Protein AF-0000000077098888 (afdb_homodimer)

Radius of gyration: 28.39 Å; Cα contacts (8 Å, |Δi|>4): 341; chains: 2; bounding box: 58×92×53 Å

Secondary structure (DSSP, 8-state):
-HHHHHHHHHHHHHHHHHHHHHHHHHHHHHHHHHHHHHHHHHHHHHHHHHHHHHHHHHHHHHHTT--SB-TTHHHHHHHHHHHHHHHHHHHHTT-S-TT-HHHHHHHHHHHHHHHHHHHHHHHHHHH-TT--SEETTEE-HHHHHHHHHHHHHHHHHHHHHHHHHHH-/-HHHHHHHHHHHHHHHHHHHHHHHHHHHHHHHHHHHHHHHHHHHHHHHHHHHHHHHHHHHHHHTT--SB-TTHHHHHHHHHHHHHHHHHHHHTT-S-TT-HHHHHHHHHHHHHHHHHHHHHHHHHHH-TT--SEETTEE-HHHHHHHHHHHHHHHHHHHHHHHHHHH-

Solvent-accessible surface area (backbone atoms only — not comparable to full-atom values): 16756 Å² total; per-residue (Å²): 119,66,65,63,55,50,51,52,50,50,51,49,49,50,52,51,51,50,51,47,48,52,48,47,48,50,48,51,48,49,48,51,49,45,52,30,44,48,40,40,35,49,22,40,49,50,22,46,50,46,36,44,52,50,37,50,49,49,39,55,34,44,77,70,74,41,52,69,40,45,83,70,46,43,50,53,45,44,47,50,53,21,53,47,52,24,51,43,43,22,50,74,68,53,47,52,70,74,83,43,63,68,55,52,50,50,34,47,51,42,25,53,52,13,50,53,42,31,54,51,32,53,45,36,40,73,71,35,92,88,33,41,48,61,51,98,85,9,32,21,65,53,30,48,47,32,52,50,13,52,50,33,33,49,45,22,48,54,45,53,55,48,39,55,61,62,75,96,120,67,65,62,54,50,52,54,51,50,50,48,48,50,52,52,50,49,51,46,48,52,48,47,47,50,47,49,49,49,51,51,48,44,51,30,45,50,42,42,32,49,21,40,49,52,22,44,51,47,36,44,51,49,37,51,48,49,39,56,34,44,77,70,74,40,54,68,40,44,84,70,45,43,50,53,46,42,47,51,53,20,52,45,52,24,50,44,44,22,50,76,67,53,48,52,69,76,83,42,62,68,55,52,52,50,34,48,51,42,24,53,52,13,50,51,42,31,52,52,32,51,47,36,40,74,72,36,92,89,33,42,47,60,51,98,86,10,32,22,66,54,29,48,47,33,52,50,14,52,49,33,34,51,45,25,49,53,47,54,55,49,39,54,61,64,76,96

pLDDT: mean 84.72, std 12.87, range [53.03, 97.12]

Organism: Anaerostipes caccae (strain DSM 14662 / CCUG 47493 / JCM 13470 / NCIMB 13811 / L1-92) (NCBI:txid411490)

Structure (mmCIF, N/CA/C/O backbone):
data_AF-0000000077098888-model_v1
#
loop_
_entity.id
_entity.type
_entity.pdbx_description
1 polymer 'Uncharacterized protein'
#
loop_
_atom_site.group_PDB
_atom_site.id
_atom_site.type_symbol
_atom_site.label_atom_id
_atom_site.label_alt_id
_atom_site.label_comp_id
_atom_site.label_asym_id
_atom_site.label_entity_id
_atom_site.label_seq_id
_atom_site.pdbx_PDB_ins_code
_atom_site.Cartn_x
_atom_site.Cartn_y
_atom_site.Cartn_z
_atom_site.occupancy
_atom_site.B_iso_or_equiv
_atom_site.auth_seq_id
_atom_site.auth_comp_id
_atom_site.auth_asym_id
_atom_site.auth_atom_id
_atom_site.pdbx_PDB_model_num
ATOM 1 N N . MET A 1 1 ? 1.828 62.719 32.312 1 56.78 1 MET A N 1
ATOM 2 C CA . MET A 1 1 ? 0.748 61.781 32.094 1 56.78 1 MET A CA 1
ATOM 3 C C . MET A 1 1 ? 0.859 61.156 30.719 1 56.78 1 MET A C 1
ATOM 5 O O . MET A 1 1 ? 0.649 59.938 30.562 1 56.78 1 MET A O 1
ATOM 9 N N . GLU A 1 2 ? 1.661 61.812 29.766 1 65.06 2 GLU A N 1
ATOM 10 C CA . GLU A 1 2 ? 1.762 61.375 28.375 1 65.06 2 GLU A CA 1
ATOM 11 C C . GLU A 1 2 ? 2.842 60.312 28.203 1 65.06 2 GLU A C 1
ATOM 13 O O . GLU A 1 2 ? 2.66 59.375 27.453 1 65.06 2 GLU A O 1
ATOM 18 N N . ILE A 1 3 ? 3.787 60.312 29.109 1 57.41 3 ILE A N 1
ATOM 19 C CA . ILE A 1 3 ? 4.91 59.375 28.953 1 57.41 3 ILE A CA 1
ATOM 20 C C . ILE A 1 3 ? 4.484 57.969 29.359 1 57.41 3 ILE A C 1
ATOM 22 O O . ILE A 1 3 ? 4.844 57 28.688 1 57.41 3 ILE A O 1
ATOM 26 N N . PHE A 1 4 ? 3.689 57.781 30.375 1 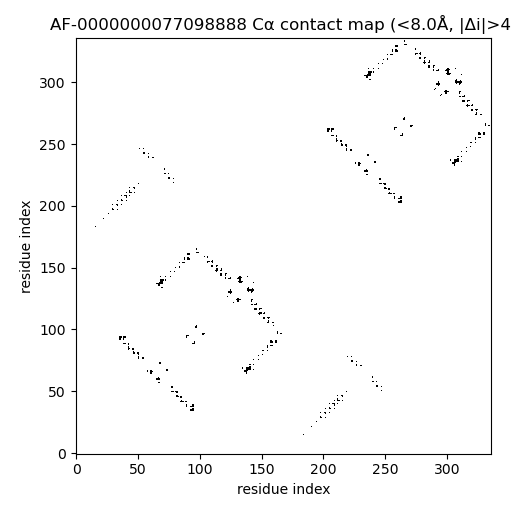57.34 4 PHE A N 1
ATOM 27 C CA . PHE A 1 4 ? 3.25 56.469 30.844 1 57.34 4 PHE A CA 1
ATOM 28 C C . PHE A 1 4 ? 2.283 55.844 29.859 1 57.34 4 PHE A C 1
ATOM 30 O O . PHE A 1 4 ? 2.316 54.625 29.641 1 57.34 4 PHE A O 1
ATOM 37 N N . THR A 1 5 ? 1.474 56.625 29.203 1 57.25 5 THR A N 1
ATOM 38 C CA . THR A 1 5 ? 0.566 56.156 28.172 1 57.25 5 THR A CA 1
ATOM 39 C C . THR A 1 5 ? 1.348 55.656 26.953 1 57.25 5 THR A C 1
ATOM 41 O O . THR A 1 5 ? 1.011 54.625 26.375 1 57.25 5 THR A O 1
ATOM 44 N N . TRP A 1 6 ? 2.473 56.281 26.703 1 55.66 6 TRP A N 1
ATOM 45 C CA . TRP A 1 6 ? 3.305 55.906 25.562 1 55.66 6 TRP A CA 1
ATOM 46 C C . TRP A 1 6 ? 4.047 54.594 25.859 1 55.66 6 TRP A C 1
ATOM 48 O O . TRP A 1 6 ? 4.129 53.719 25 1 55.66 6 TRP A O 1
ATOM 58 N N . LEU A 1 7 ? 4.402 54.406 27.062 1 54.84 7 LEU A N 1
ATOM 59 C CA . LEU A 1 7 ? 5.105 53.188 27.453 1 54.84 7 LEU A CA 1
ATOM 60 C C . LEU A 1 7 ? 4.164 51.969 27.453 1 54.84 7 LEU A C 1
ATOM 62 O O . LEU A 1 7 ? 4.543 50.875 27.016 1 54.84 7 LEU A O 1
ATOM 66 N N . ASN A 1 8 ? 3.033 52.156 27.891 1 53.09 8 ASN A N 1
ATOM 67 C CA . ASN A 1 8 ? 2.016 51.125 27.859 1 53.09 8 ASN A CA 1
ATOM 68 C C . ASN A 1 8 ? 1.614 50.75 26.438 1 53.09 8 ASN A C 1
ATOM 70 O O . ASN A 1 8 ? 1.413 49.594 26.125 1 53.09 8 ASN A O 1
ATOM 74 N N . LEU A 1 9 ? 1.538 51.75 25.547 1 57.19 9 LEU A N 1
ATOM 75 C CA . LEU A 1 9 ? 1.225 51.531 24.141 1 57.19 9 LEU A CA 1
ATOM 76 C C . LEU A 1 9 ? 2.357 50.781 23.453 1 57.19 9 LEU A C 1
ATOM 78 O O . LEU A 1 9 ? 2.111 49.844 22.672 1 57.19 9 LEU A O 1
ATOM 82 N N . LEU A 1 10 ? 3.521 51.062 23.797 1 55.34 10 LEU A N 1
ATOM 83 C CA . LEU A 1 10 ? 4.684 50.406 23.219 1 55.34 10 LEU A CA 1
ATOM 84 C C . LEU A 1 10 ? 4.773 48.938 23.719 1 55.34 10 LEU A C 1
ATOM 86 O O . LEU A 1 10 ? 5.062 48.031 22.953 1 55.34 10 LEU A O 1
ATOM 90 N N . SER A 1 11 ? 4.496 48.688 24.984 1 56.56 11 SER A N 1
ATOM 91 C CA . SER A 1 11 ? 4.496 47.344 25.547 1 56.56 11 SER A CA 1
ATOM 92 C C . SER A 1 11 ? 3.41 46.469 24.922 1 56.56 11 SER A C 1
ATOM 94 O O . SER A 1 11 ? 3.656 45.312 24.594 1 56.56 11 SER A O 1
ATOM 96 N N . ASN A 1 12 ? 2.324 47.156 24.75 1 53.28 12 ASN A N 1
ATOM 97 C CA . ASN A 1 12 ? 1.225 46.469 24.109 1 53.28 12 ASN A CA 1
ATOM 98 C C . ASN A 1 12 ? 1.547 46.125 22.656 1 53.28 12 ASN A C 1
ATOM 100 O O . ASN A 1 12 ? 1.223 45.062 22.172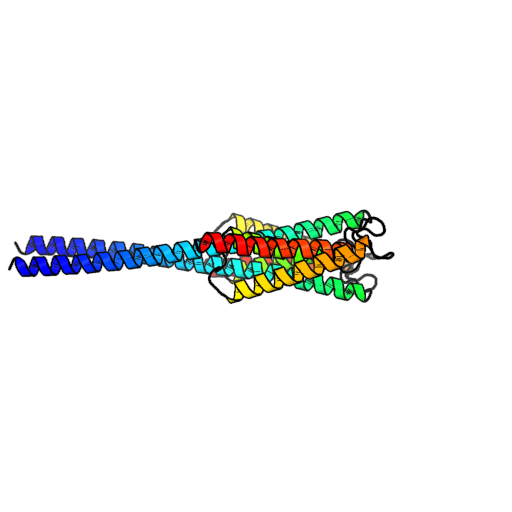 1 53.28 12 ASN A O 1
ATOM 104 N N . TYR A 1 13 ? 2.158 47.031 22.078 1 57.88 13 TYR A N 1
ATOM 105 C CA . TYR A 1 13 ? 2.555 46.812 20.688 1 57.88 13 TYR A CA 1
ATOM 106 C C . TYR A 1 13 ? 3.58 45.688 20.578 1 57.88 13 TYR A C 1
ATOM 108 O O . TYR A 1 13 ? 3.504 44.875 19.672 1 57.88 13 TYR A O 1
ATOM 116 N N . HIS A 1 14 ? 4.465 45.625 21.453 1 54.69 14 HIS A N 1
ATOM 117 C CA . HIS A 1 14 ? 5.477 44.562 21.484 1 54.69 14 HIS A CA 1
ATOM 118 C C . HIS A 1 14 ? 4.848 43.188 21.75 1 54.69 14 HIS A C 1
ATOM 120 O O . HIS A 1 14 ? 5.211 42.188 21.125 1 54.69 14 HIS A O 1
ATOM 126 N N . ILE A 1 15 ? 3.947 43.125 22.625 1 56.62 15 ILE A N 1
ATOM 127 C CA . ILE A 1 15 ? 3.246 41.875 22.953 1 56.62 15 ILE A CA 1
ATOM 128 C C . ILE A 1 15 ? 2.422 41.438 21.766 1 56.62 15 ILE A C 1
ATOM 130 O O . ILE A 1 15 ? 2.406 40.25 21.438 1 56.62 15 ILE A O 1
ATOM 134 N N . LEU A 1 16 ? 1.83 42.344 21.062 1 58.25 16 LEU A N 1
ATOM 135 C CA . LEU A 1 16 ? 1.046 42.031 19.875 1 58.25 16 LEU A CA 1
ATOM 136 C C . LEU A 1 16 ? 1.938 41.5 18.75 1 58.25 16 LEU A C 1
ATOM 138 O O . LEU A 1 16 ? 1.581 40.531 18.062 1 58.25 16 LEU A O 1
ATOM 142 N N . ILE A 1 17 ? 3.061 42.062 18.625 1 59.34 17 ILE A N 1
ATOM 143 C CA . ILE A 1 17 ? 4.004 41.625 17.594 1 59.34 17 ILE A CA 1
ATOM 144 C C . ILE A 1 17 ? 4.543 40.25 17.938 1 59.34 17 ILE A C 1
ATOM 146 O O . ILE A 1 17 ? 4.656 39.406 17.062 1 59.34 17 ILE A O 1
ATOM 150 N N . LEU A 1 18 ? 4.793 39.938 19.203 1 59.94 18 LEU A N 1
ATOM 151 C CA . LEU A 1 18 ? 5.301 38.656 19.625 1 59.94 18 LEU A CA 1
ATOM 152 C C . LEU A 1 18 ? 4.246 37.562 19.422 1 59.94 18 LEU A C 1
ATOM 154 O O . LEU A 1 18 ? 4.559 36.469 18.984 1 59.94 18 LEU A O 1
ATOM 158 N N . HIS A 1 19 ? 3.129 37.906 19.828 1 53.56 19 HIS A N 1
ATOM 159 C CA . HIS A 1 19 ? 2.047 36.938 19.656 1 53.56 19 HIS A CA 1
ATOM 160 C C . HIS A 1 19 ? 1.777 36.688 18.188 1 53.56 19 HIS A C 1
ATOM 162 O O . HIS A 1 19 ? 1.487 35.562 17.797 1 53.56 19 HIS A O 1
ATOM 168 N N . ARG A 1 20 ? 1.884 37.688 17.406 1 57.94 20 ARG A N 1
ATOM 169 C CA . ARG A 1 20 ? 1.734 37.531 15.969 1 57.94 20 ARG A CA 1
ATOM 170 C C . ARG A 1 20 ? 2.867 36.688 15.383 1 57.94 20 ARG A C 1
ATOM 172 O O . ARG A 1 20 ? 2.641 35.844 14.516 1 57.94 20 ARG A O 1
ATOM 179 N N . ARG A 1 21 ? 4.059 36.969 15.828 1 59.41 21 ARG A N 1
ATOM 180 C CA . ARG A 1 21 ? 5.199 36.188 15.359 1 59.41 21 ARG A CA 1
ATOM 181 C C . ARG A 1 21 ? 5.066 34.719 15.758 1 59.41 21 ARG A C 1
ATOM 183 O O . ARG A 1 21 ? 5.332 33.844 14.961 1 59.41 21 ARG A O 1
ATOM 190 N N . LYS A 1 22 ? 4.668 34.469 17.016 1 62.66 22 LYS A N 1
ATOM 191 C CA . LYS A 1 22 ? 4.465 33.094 17.453 1 62.66 22 LYS A CA 1
ATOM 192 C C . LYS A 1 22 ? 3.332 32.438 16.688 1 62.66 22 LYS A C 1
ATOM 194 O O . LYS A 1 22 ? 3.422 31.266 16.328 1 62.66 22 LYS A O 1
ATOM 199 N N . GLY A 1 23 ? 2.301 33.281 16.453 1 57.97 23 GLY A N 1
ATOM 200 C CA . GLY A 1 23 ? 1.2 32.812 15.641 1 57.97 23 GLY A CA 1
ATOM 201 C C . GLY A 1 23 ? 1.613 32.469 14.219 1 57.97 23 GLY A C 1
ATOM 202 O O . GLY A 1 23 ? 1.235 31.406 13.695 1 57.97 23 GLY A O 1
ATOM 203 N N . ASN A 1 24 ? 2.498 33.375 13.672 1 61.38 24 ASN A N 1
ATOM 204 C CA . ASN A 1 24 ? 2.99 33.125 12.32 1 61.38 24 ASN A CA 1
ATOM 205 C C . ASN A 1 24 ? 3.938 31.938 12.266 1 61.38 24 ASN A C 1
ATOM 207 O O . ASN A 1 24 ? 3.916 31.172 11.305 1 61.38 24 ASN A O 1
ATOM 211 N N . GLU A 1 25 ? 4.758 31.844 13.25 1 65.62 25 GLU A N 1
ATOM 212 C CA . GLU A 1 25 ? 5.668 30.719 13.32 1 65.62 25 GLU A CA 1
ATOM 213 C C . GLU A 1 25 ? 4.898 29.406 13.492 1 65.62 25 GLU A C 1
ATOM 215 O O . GLU A 1 25 ? 5.223 28.406 12.844 1 65.62 25 GLU A O 1
ATOM 220 N N . PHE A 1 26 ? 4.004 29.469 14.398 1 62.94 26 PHE A N 1
ATOM 221 C CA . PHE A 1 26 ? 3.174 28.281 14.594 1 62.94 26 PHE A CA 1
ATOM 222 C C . PHE A 1 26 ? 2.404 27.938 13.328 1 62.94 26 PHE A C 1
ATOM 224 O O . PHE A 1 26 ? 2.295 26.766 12.961 1 62.94 26 PHE A O 1
ATOM 231 N N . MET A 1 27 ? 1.947 28.969 12.695 1 67.31 27 MET A N 1
ATOM 232 C CA . MET A 1 27 ? 1.241 28.781 11.43 1 67.31 27 MET A CA 1
ATOM 233 C C . MET A 1 27 ? 2.182 28.234 10.359 1 67.31 27 MET A C 1
ATOM 235 O O . MET A 1 27 ? 1.808 27.344 9.594 1 67.31 27 MET A O 1
ATOM 239 N N . SER A 1 28 ? 3.326 28.875 10.398 1 71.69 28 SER A N 1
ATOM 240 C CA . SER A 1 28 ? 4.309 28.406 9.422 1 71.69 28 SER A CA 1
ATOM 241 C C . SER A 1 28 ? 4.707 26.969 9.688 1 71.69 28 SER A C 1
ATOM 243 O O . SER A 1 28 ? 4.84 26.172 8.758 1 71.69 28 SER A O 1
ATOM 245 N N . GLN A 1 29 ? 4.828 26.516 10.945 1 74.06 29 GLN A N 1
ATOM 246 C CA . GLN A 1 29 ? 5.184 25.141 11.312 1 74.06 29 GLN A CA 1
ATOM 247 C C . GLN A 1 29 ? 4.059 24.172 10.961 1 74.06 29 GLN A C 1
ATOM 249 O O . GLN A 1 29 ? 4.312 23.062 10.477 1 74.06 29 GLN A O 1
ATOM 254 N N . ASP A 1 30 ? 2.877 24.672 11.203 1 74.31 30 ASP A N 1
ATOM 255 C CA . ASP A 1 30 ? 1.73 23.828 10.898 1 74.31 30 ASP A CA 1
ATOM 256 C C . ASP A 1 30 ? 1.598 23.609 9.391 1 74.31 30 ASP A C 1
ATOM 258 O O . ASP A 1 30 ? 1.306 22.5 8.938 1 74.31 30 ASP A O 1
ATOM 262 N N . THR A 1 31 ? 1.913 24.703 8.711 1 79.75 31 THR A N 1
ATOM 263 C CA . THR A 1 31 ? 1.832 24.594 7.254 1 79.75 31 THR A CA 1
ATOM 264 C C . THR A 1 31 ? 2.9 23.641 6.727 1 79.75 31 THR A C 1
ATOM 266 O O . THR A 1 31 ? 2.639 22.844 5.82 1 79.75 31 THR A O 1
ATOM 269 N N . SER A 1 32 ? 4.062 23.844 7.281 1 81.25 32 SER A N 1
ATOM 270 C CA . SER A 1 32 ? 5.148 22.953 6.895 1 81.25 32 SER A CA 1
ATOM 271 C C . SER A 1 32 ? 4.824 21.5 7.25 1 81.25 32 SER A C 1
ATOM 273 O O . SER A 1 32 ? 5.078 20.594 6.461 1 81.25 32 SER A O 1
ATOM 275 N N . THR A 1 33 ? 4.285 21.312 8.406 1 83.94 33 THR A N 1
ATOM 276 C CA . THR A 1 33 ? 3.895 19.984 8.852 1 83.94 33 THR A CA 1
ATOM 277 C C . THR A 1 33 ? 2.807 19.406 7.953 1 83.94 33 THR A C 1
ATOM 279 O O . THR A 1 33 ? 2.875 18.234 7.559 1 83.94 33 THR A O 1
ATOM 282 N N . ILE A 1 34 ? 1.891 20.219 7.605 1 86.38 34 ILE A N 1
ATOM 283 C CA . ILE A 1 34 ? 0.796 19.781 6.742 1 86.38 34 ILE A CA 1
ATOM 284 C C . ILE A 1 34 ? 1.343 19.391 5.371 1 86.38 34 ILE A C 1
ATOM 286 O O . ILE A 1 34 ? 0.947 18.359 4.809 1 86.38 34 ILE A O 1
ATOM 290 N N . LYS A 1 35 ? 2.244 20.234 4.91 1 85.25 35 LYS A N 1
ATOM 291 C CA . LYS A 1 35 ? 2.848 19.938 3.613 1 85.25 35 LYS A CA 1
ATOM 292 C C . LYS A 1 35 ? 3.59 18.609 3.645 1 85.25 35 LYS A C 1
ATOM 294 O O . LYS A 1 35 ? 3.471 17.797 2.721 1 85.25 35 LYS A O 1
ATOM 299 N N . GLN A 1 36 ? 4.246 18.375 4.645 1 86.69 36 GLN A N 1
ATOM 300 C CA . GLN A 1 36 ? 5.004 17.125 4.797 1 86.69 36 GLN A CA 1
ATOM 301 C C . GLN A 1 36 ? 4.07 15.93 4.93 1 86.69 36 GLN A C 1
ATOM 303 O O . GLN A 1 36 ? 4.32 14.875 4.336 1 86.69 36 GLN A O 1
ATOM 308 N N . LEU A 1 37 ? 3.105 16.141 5.672 1 88.31 37 LEU A N 1
ATOM 309 C CA . LEU A 1 37 ? 2.148 15.055 5.867 1 88.31 37 LEU A CA 1
ATOM 310 C C . LEU A 1 37 ? 1.433 14.719 4.562 1 88.31 37 LEU A C 1
ATOM 312 O O . LEU A 1 37 ? 1.195 13.547 4.262 1 88.31 37 LEU A O 1
ATOM 316 N N . LYS A 1 38 ? 1.153 15.727 3.812 1 88.25 38 LYS A N 1
ATOM 317 C CA . LYS A 1 38 ? 0.528 15.5 2.512 1 88.25 38 LYS A CA 1
ATOM 318 C C . LYS A 1 38 ? 1.472 14.766 1.566 1 88.25 38 LYS A C 1
ATOM 320 O O . LYS A 1 38 ? 1.05 13.867 0.832 1 88.25 38 LYS A O 1
ATOM 325 N N . ALA A 1 39 ? 2.666 15.156 1.611 1 88.31 39 ALA A N 1
ATOM 326 C CA . ALA A 1 39 ? 3.662 14.492 0.774 1 88.31 39 ALA A CA 1
ATOM 327 C C . ALA A 1 39 ? 3.803 13.016 1.149 1 88.31 39 ALA A C 1
ATOM 329 O O . ALA A 1 39 ? 3.875 12.148 0.274 1 88.31 39 ALA A O 1
ATOM 330 N N . ARG A 1 40 ? 3.822 12.734 2.396 1 89 40 ARG A N 1
ATOM 331 C CA . ARG A 1 40 ? 3.93 11.359 2.865 1 89 40 ARG A CA 1
ATOM 332 C C . ARG A 1 40 ? 2.697 10.547 2.475 1 89 40 ARG A C 1
ATOM 334 O O . ARG A 1 40 ? 2.814 9.414 2.016 1 89 40 ARG A O 1
ATOM 341 N N . GLN A 1 41 ? 1.626 11.188 2.752 1 90.69 41 GLN A N 1
ATOM 342 C CA . GLN A 1 41 ? 0.373 10.531 2.393 1 90.69 41 GLN A CA 1
ATOM 343 C C . GLN A 1 41 ? 0.338 10.188 0.904 1 90.69 41 GLN A C 1
ATOM 345 O O . GLN A 1 41 ? -0.06 9.086 0.523 1 90.69 41 GLN A O 1
ATOM 350 N N . ASN A 1 42 ? 0.732 11.094 0.107 1 91.06 42 ASN A N 1
ATOM 351 C CA . ASN A 1 42 ? 0.737 10.875 -1.336 1 91.06 42 ASN A CA 1
ATOM 352 C C . ASN A 1 42 ? 1.705 9.766 -1.731 1 91.06 42 ASN A C 1
ATOM 354 O O . ASN A 1 42 ? 1.387 8.93 -2.582 1 91.06 42 ASN A O 1
ATOM 358 N N . ALA A 1 43 ? 2.816 9.844 -1.157 1 92 43 ALA A N 1
ATOM 359 C CA . ALA A 1 43 ? 3.805 8.805 -1.434 1 92 43 ALA A CA 1
ATOM 360 C C . ALA A 1 43 ? 3.256 7.426 -1.09 1 92 43 ALA A C 1
ATOM 362 O O . ALA A 1 43 ? 3.412 6.477 -1.864 1 92 43 ALA A O 1
ATOM 363 N N . LEU A 1 44 ? 2.615 7.328 0.045 1 93.31 44 LEU A N 1
ATOM 364 C CA . LEU A 1 44 ? 2.043 6.062 0.489 1 93.31 44 LEU A CA 1
ATOM 365 C C . LEU A 1 44 ? 0.908 5.625 -0.432 1 93.31 44 LEU A C 1
ATOM 367 O O . LEU A 1 44 ? 0.782 4.441 -0.75 1 93.31 44 LEU A O 1
ATOM 371 N N . LEU A 1 45 ? 0.177 6.574 -0.839 1 93.62 45 LEU A N 1
ATOM 372 C CA . LEU A 1 45 ? -0.896 6.277 -1.78 1 93.62 45 LEU A CA 1
ATOM 373 C C . LEU A 1 45 ? -0.334 5.746 -3.094 1 93.62 45 LEU A C 1
ATOM 375 O O . LEU A 1 45 ? -0.835 4.758 -3.635 1 93.62 45 LEU A O 1
ATOM 379 N N . HIS A 1 46 ? 0.637 6.375 -3.576 1 93.5 46 HIS A N 1
ATOM 380 C CA . HIS A 1 46 ? 1.275 5.91 -4.801 1 93.5 46 HIS A CA 1
ATOM 381 C C . HIS A 1 46 ? 1.864 4.516 -4.621 1 93.5 46 HIS A C 1
ATOM 383 O O . HIS A 1 46 ? 1.838 3.699 -5.543 1 93.5 46 HIS A O 1
ATOM 389 N N . GLY A 1 47 ? 2.385 4.27 -3.418 1 93.75 47 GLY A N 1
ATOM 390 C CA . GLY A 1 47 ? 2.893 2.939 -3.125 1 93.75 47 GLY A CA 1
ATOM 391 C C . GLY A 1 47 ? 1.826 1.864 -3.201 1 93.75 47 GLY A C 1
ATOM 392 O O . GLY A 1 47 ? 2.031 0.822 -3.826 1 93.75 47 GLY A O 1
ATOM 393 N N . ILE A 1 48 ? 0.728 2.111 -2.594 1 93.38 48 ILE A N 1
ATOM 394 C CA . ILE A 1 48 ? -0.371 1.151 -2.592 1 93.38 48 ILE A CA 1
ATOM 395 C C . ILE A 1 48 ? -0.884 0.953 -4.016 1 93.38 48 ILE A C 1
ATOM 397 O O . ILE A 1 48 ? -1.192 -0.171 -4.422 1 93.38 48 ILE A O 1
ATOM 401 N N . LEU A 1 49 ? -0.994 1.999 -4.746 1 95.12 49 LEU A N 1
ATOM 402 C CA . LEU A 1 49 ? -1.467 1.92 -6.121 1 95.12 49 LEU A CA 1
ATOM 403 C C . LEU A 1 49 ? -0.491 1.129 -6.988 1 95.12 49 LEU A C 1
ATOM 405 O O . LEU A 1 49 ? -0.907 0.318 -7.816 1 95.12 49 LEU A O 1
ATOM 409 N N . LEU A 1 50 ? 0.74 1.4 -6.746 1 94.75 50 LEU A N 1
ATOM 410 C CA . LEU A 1 50 ? 1.735 0.651 -7.504 1 94.75 50 LEU A CA 1
ATOM 411 C C . LEU A 1 50 ? 1.642 -0.84 -7.199 1 94.75 50 LEU A C 1
ATOM 413 O O . LEU A 1 50 ? 1.659 -1.668 -8.109 1 94.75 50 LEU A O 1
ATOM 417 N N . MET A 1 51 ? 1.534 -1.157 -5.891 1 95.94 51 MET A N 1
ATOM 418 C CA . MET A 1 51 ? 1.398 -2.562 -5.516 1 95.94 51 MET A CA 1
ATOM 419 C C . MET A 1 51 ? 0.171 -3.184 -6.176 1 95.94 51 MET A C 1
ATOM 421 O O . MET A 1 51 ? 0.236 -4.301 -6.691 1 95.94 51 MET A O 1
ATOM 425 N N . SER A 1 52 ? -0.88 -2.479 -6.203 1 94.25 52 SER A N 1
ATOM 426 C CA . SER A 1 52 ? -2.123 -2.977 -6.785 1 94.25 52 SER A CA 1
ATOM 427 C C . SER A 1 52 ? -1.978 -3.217 -8.281 1 94.25 52 SER A C 1
ATOM 429 O O . SER A 1 52 ? -2.387 -4.262 -8.789 1 94.25 52 SER A O 1
ATOM 431 N N . VAL A 1 53 ? -1.395 -2.262 -8.938 1 94 53 VAL A N 1
ATOM 432 C CA . VAL A 1 53 ? -1.214 -2.369 -10.375 1 94 53 VAL A CA 1
ATOM 433 C C . VAL A 1 53 ? -0.294 -3.545 -10.695 1 94 53 VAL A C 1
ATOM 435 O O . VAL A 1 53 ? -0.551 -4.305 -11.633 1 94 53 VAL A O 1
ATOM 438 N N . LEU A 1 54 ? 0.76 -3.691 -9.93 1 94.38 54 LEU A N 1
ATOM 439 C CA . LEU A 1 54 ? 1.693 -4.785 -10.164 1 94.38 54 LEU A CA 1
ATOM 440 C C . LEU A 1 54 ? 1.033 -6.133 -9.891 1 94.38 54 LEU A C 1
ATOM 442 O O . LEU A 1 54 ? 1.3 -7.113 -10.586 1 94.38 54 LEU A O 1
ATOM 446 N N . LEU A 1 55 ? 0.217 -6.16 -8.859 1 93.94 55 LEU A N 1
ATOM 447 C CA . LEU A 1 55 ? -0.515 -7.387 -8.562 1 93.94 55 LEU A CA 1
ATOM 448 C C . LEU A 1 55 ? -1.479 -7.734 -9.688 1 93.94 55 LEU A C 1
ATOM 450 O O . LEU A 1 55 ? -1.574 -8.898 -10.094 1 93.94 55 LEU A O 1
ATOM 454 N N . LEU A 1 56 ? -2.135 -6.793 -10.227 1 92.81 56 LEU A N 1
ATOM 455 C CA . LEU A 1 56 ? -3.049 -7.023 -11.336 1 92.81 56 LEU A CA 1
ATOM 456 C C . LEU A 1 56 ? -2.285 -7.441 -12.594 1 92.81 56 LEU A C 1
ATOM 458 O O . LEU A 1 56 ? -2.73 -8.32 -13.328 1 92.81 56 LEU A O 1
ATOM 462 N N . ALA A 1 57 ? -1.177 -6.781 -12.812 1 92 57 ALA A N 1
ATOM 463 C CA . ALA A 1 57 ? -0.33 -7.145 -13.945 1 92 57 ALA A CA 1
ATOM 464 C C . ALA A 1 57 ? 0.148 -8.594 -13.828 1 92 57 ALA A C 1
ATOM 466 O O . ALA A 1 57 ? 0.141 -9.328 -14.812 1 92 57 ALA A O 1
ATOM 467 N N . ASP A 1 58 ? 0.565 -8.898 -12.586 1 90.69 58 ASP A N 1
ATOM 468 C CA . ASP A 1 58 ? 0.997 -10.273 -12.352 1 90.69 58 ASP A CA 1
ATOM 469 C C . ASP A 1 58 ? -0.124 -11.266 -12.656 1 90.69 58 ASP A C 1
ATOM 471 O O . ASP A 1 58 ? 0.104 -12.289 -13.305 1 90.69 58 ASP A O 1
ATOM 475 N N . THR A 1 59 ? -1.266 -10.961 -12.211 1 89.25 59 THR A N 1
ATOM 476 C CA . THR A 1 59 ? -2.424 -11.805 -12.477 1 89.25 59 THR A CA 1
ATOM 477 C C . THR A 1 59 ? -2.674 -11.922 -13.977 1 89.25 59 THR A C 1
ATOM 479 O O . THR A 1 59 ? -2.895 -13.023 -14.484 1 89.25 59 THR A O 1
ATOM 482 N N . TYR A 1 60 ? -2.668 -10.82 -14.594 1 90.25 60 TYR A N 1
ATOM 483 C CA . TYR A 1 60 ? -2.887 -10.805 -16.047 1 90.25 60 TYR A CA 1
ATOM 484 C C . TYR A 1 60 ? -1.845 -11.656 -16.766 1 90.25 60 TYR A C 1
ATOM 486 O O . TYR A 1 60 ? -2.182 -12.445 -17.641 1 90.25 60 TYR A O 1
ATOM 494 N N . LEU A 1 61 ? -0.633 -11.516 -16.469 1 89.19 61 LEU A N 1
ATOM 495 C CA . LEU A 1 61 ? 0.446 -12.266 -17.094 1 89.19 61 LEU A CA 1
ATOM 496 C C . LEU A 1 61 ? 0.302 -13.758 -16.828 1 89.19 61 LEU A C 1
ATOM 498 O O . LEU A 1 61 ? 0.483 -14.586 -17.719 1 89.19 61 LEU A O 1
ATOM 502 N N . ARG A 1 62 ? -0.037 -14.07 -15.648 1 86.94 62 ARG A N 1
ATOM 503 C CA . ARG A 1 62 ? -0.191 -15.469 -15.273 1 86.94 62 ARG A CA 1
ATOM 504 C C . ARG A 1 62 ? -1.325 -16.125 -16.047 1 86.94 62 ARG A C 1
ATOM 506 O O . ARG A 1 62 ? -1.245 -17.297 -16.406 1 86.94 62 ARG A O 1
ATOM 513 N N . THR A 1 63 ? -2.357 -15.453 -16.297 1 87.81 63 THR A N 1
ATOM 514 C CA . THR A 1 63 ? -3.457 -15.992 -17.078 1 87.81 63 THR A CA 1
ATOM 515 C C . THR A 1 63 ? -2.988 -16.344 -18.5 1 87.81 63 THR A C 1
ATOM 517 O O . THR A 1 63 ? -3.604 -17.172 -19.172 1 87.81 63 THR A O 1
ATOM 520 N N . ARG A 1 64 ? -1.954 -15.789 -18.922 1 88.5 64 ARG A N 1
ATOM 521 C CA . ARG A 1 64 ? -1.383 -16.062 -20.234 1 88.5 64 ARG A CA 1
ATOM 522 C C . ARG A 1 64 ? -0.16 -16.969 -20.125 1 88.5 64 ARG A C 1
ATOM 524 O O . ARG A 1 64 ? 0.619 -17.094 -21.078 1 88.5 64 ARG A O 1
ATOM 531 N N . SER A 1 65 ? 0.089 -17.438 -18.953 1 86.25 65 SER A N 1
ATOM 532 C CA . SER A 1 65 ? 1.156 -18.391 -18.656 1 86.25 65 SER A CA 1
ATOM 533 C C . SER A 1 65 ? 2.525 -17.719 -18.734 1 86.25 65 SER A C 1
ATOM 535 O O . SER A 1 65 ? 3.51 -18.344 -19.125 1 86.25 65 SER A O 1
ATOM 537 N N . TYR A 1 66 ? 2.453 -16.391 -18.547 1 86.62 66 TYR A N 1
ATOM 538 C CA . TYR A 1 66 ? 3.709 -15.656 -18.453 1 86.62 66 TYR A CA 1
ATOM 539 C C . TYR A 1 66 ? 4.047 -15.359 -17 1 86.62 66 TYR A C 1
ATOM 541 O O . TYR A 1 66 ? 3.178 -14.953 -16.219 1 86.62 66 TYR A O 1
ATOM 549 N N . ILE A 1 67 ? 5.258 -15.695 -16.672 1 86.31 67 ILE A N 1
ATOM 550 C CA . ILE A 1 67 ? 5.777 -15.398 -15.336 1 86.31 67 ILE A CA 1
ATOM 551 C C . ILE A 1 67 ? 6.902 -14.375 -15.438 1 86.31 67 ILE A C 1
ATOM 553 O O . ILE A 1 67 ? 7.879 -14.578 -16.156 1 86.31 67 ILE A O 1
ATOM 557 N N . LEU A 1 68 ? 6.652 -13.266 -14.859 1 86.56 68 LEU A N 1
ATOM 558 C CA . LEU A 1 68 ? 7.621 -12.18 -14.984 1 86.56 68 LEU A CA 1
ATOM 559 C C . LEU A 1 68 ? 8.906 -12.5 -14.227 1 86.56 68 LEU A C 1
ATOM 561 O O . LEU A 1 68 ? 10 -12.383 -14.781 1 86.56 68 LEU A O 1
ATOM 565 N N . ILE A 1 69 ? 8.734 -12.82 -12.984 1 89.19 69 ILE A N 1
ATOM 566 C CA . ILE A 1 69 ? 9.875 -13.18 -12.141 1 89.19 69 ILE A CA 1
ATOM 567 C C . ILE A 1 69 ? 9.695 -14.594 -11.609 1 89.19 69 ILE A C 1
ATOM 569 O O . ILE A 1 69 ? 8.656 -14.922 -11.023 1 89.19 69 ILE A O 1
ATOM 573 N N . ASP A 1 70 ? 10.664 -15.344 -11.789 1 78.69 70 ASP A N 1
ATOM 574 C CA . ASP A 1 70 ? 10.602 -16.766 -11.484 1 78.69 70 ASP A CA 1
ATOM 575 C C . ASP A 1 70 ? 10.656 -17.016 -9.984 1 78.69 70 ASP A C 1
ATOM 577 O O . ASP A 1 70 ? 11.383 -16.328 -9.258 1 78.69 70 ASP A O 1
ATOM 581 N N . GLY A 1 71 ? 9.883 -18.016 -9.664 1 75.94 71 GLY A N 1
ATOM 582 C CA . GLY A 1 71 ? 10.008 -18.578 -8.32 1 75.94 71 GLY A CA 1
ATOM 583 C C . GLY A 1 71 ? 9.273 -17.766 -7.27 1 75.94 71 GLY A C 1
ATOM 584 O O . GLY A 1 71 ? 8.094 -17.453 -7.434 1 75.94 71 GLY A O 1
ATOM 585 N N . ILE A 1 72 ? 10.031 -17.484 -6.117 1 79.25 72 ILE A N 1
ATOM 586 C CA . ILE A 1 72 ? 9.438 -16.906 -4.914 1 79.25 72 ILE A CA 1
ATOM 587 C C . ILE A 1 72 ? 9.656 -15.398 -4.891 1 79.25 72 ILE A C 1
ATOM 589 O O . ILE A 1 72 ? 9.148 -14.703 -4.008 1 79.25 72 ILE A O 1
ATOM 593 N N . TRP A 1 73 ? 10.148 -14.859 -5.922 1 88.06 73 TRP A N 1
ATOM 594 C CA . TRP A 1 73 ? 10.633 -13.484 -5.832 1 88.06 73 TRP A CA 1
ATOM 595 C C . TRP A 1 73 ? 9.617 -12.516 -6.441 1 88.06 73 TRP A C 1
ATOM 597 O O . TRP A 1 73 ? 9.758 -11.297 -6.309 1 88.06 73 TRP A O 1
ATOM 607 N N . ASP A 1 74 ? 8.609 -12.953 -7.102 1 89 74 ASP A N 1
ATOM 608 C CA . ASP A 1 74 ? 7.617 -12.094 -7.75 1 89 74 ASP A CA 1
ATOM 609 C C . ASP A 1 74 ? 6.941 -11.172 -6.734 1 89 74 ASP A C 1
ATOM 611 O O . ASP A 1 74 ? 6.938 -9.953 -6.906 1 89 74 ASP A O 1
ATOM 615 N N . ASN A 1 75 ? 6.57 -11.773 -5.656 1 90.94 75 ASN A N 1
ATOM 616 C CA . ASN A 1 75 ? 5.926 -10.992 -4.609 1 90.94 75 ASN A CA 1
ATOM 617 C C . ASN A 1 75 ? 6.91 -10.031 -3.941 1 90.94 75 ASN A C 1
ATOM 619 O O . ASN A 1 75 ? 6.559 -8.891 -3.633 1 90.94 75 ASN A O 1
ATOM 623 N N . THR A 1 76 ? 8.07 -10.539 -3.732 1 92.88 76 THR A N 1
ATOM 624 C CA . THR A 1 76 ? 9.094 -9.695 -3.117 1 92.88 76 THR A CA 1
ATOM 625 C C . THR A 1 76 ? 9.422 -8.5 -4.008 1 92.88 76 THR A C 1
ATOM 627 O O . THR A 1 76 ? 9.672 -7.402 -3.51 1 92.88 76 THR A O 1
ATOM 630 N N . PHE A 1 77 ? 9.398 -8.789 -5.254 1 94.88 77 PHE A N 1
ATOM 631 C CA . PHE A 1 77 ? 9.648 -7.695 -6.184 1 94.88 77 PHE A CA 1
ATOM 632 C C . PHE A 1 77 ? 8.602 -6.598 -6.012 1 94.88 77 PHE A C 1
ATOM 634 O O . PHE A 1 77 ? 8.945 -5.41 -5.996 1 94.88 77 PHE A O 1
ATOM 641 N N . ILE A 1 78 ? 7.363 -6.938 -5.898 1 95.19 78 ILE A N 1
ATOM 642 C CA . ILE A 1 78 ? 6.266 -5.988 -5.738 1 95.19 78 ILE A CA 1
ATOM 643 C C . ILE A 1 78 ? 6.496 -5.148 -4.484 1 95.19 78 ILE A C 1
ATOM 645 O O . ILE A 1 78 ? 6.336 -3.924 -4.512 1 95.19 78 ILE A O 1
ATOM 649 N N . ILE A 1 79 ? 6.898 -5.766 -3.449 1 95.12 79 ILE A N 1
ATOM 650 C CA . ILE A 1 79 ? 7.152 -5.09 -2.184 1 95.12 79 ILE A CA 1
ATOM 651 C C . ILE A 1 79 ? 8.312 -4.105 -2.35 1 95.12 79 ILE A C 1
ATOM 653 O O . ILE A 1 79 ? 8.188 -2.93 -2 1 95.12 79 ILE A O 1
ATOM 657 N N . VAL A 1 80 ? 9.367 -4.566 -2.947 1 94.75 80 VAL A N 1
ATOM 658 C CA . VAL A 1 80 ? 10.578 -3.76 -3.086 1 94.75 80 VAL A CA 1
ATOM 659 C C . VAL A 1 80 ? 10.297 -2.568 -4.004 1 94.75 80 VAL A C 1
ATOM 661 O O . VAL A 1 80 ? 10.703 -1.441 -3.705 1 94.75 80 VAL A O 1
ATOM 664 N N . ALA A 1 81 ? 9.625 -2.826 -5.082 1 95.44 81 ALA A N 1
ATOM 665 C CA . ALA A 1 81 ? 9.297 -1.755 -6.02 1 95.44 81 ALA A CA 1
ATOM 666 C C . ALA A 1 81 ? 8.453 -0.676 -5.344 1 95.44 81 ALA A C 1
ATOM 668 O O . ALA A 1 81 ? 8.711 0.518 -5.512 1 95.44 81 ALA A O 1
ATOM 669 N N . ALA A 1 82 ? 7.465 -1.097 -4.609 1 95.06 82 ALA A N 1
ATOM 670 C CA . ALA A 1 82 ? 6.57 -0.157 -3.938 1 95.06 82 ALA A CA 1
ATOM 671 C C . ALA A 1 82 ? 7.328 0.678 -2.908 1 95.06 82 ALA A C 1
ATOM 673 O O . ALA A 1 82 ? 7.195 1.904 -2.875 1 95.06 82 ALA A O 1
ATOM 674 N N . PHE A 1 83 ? 8.117 0.056 -2.1 1 95 83 PHE A N 1
ATOM 675 C CA . PHE A 1 83 ? 8.844 0.776 -1.059 1 95 83 PHE A CA 1
ATOM 676 C C . PHE A 1 83 ? 9.891 1.695 -1.668 1 95 83 PHE A C 1
ATOM 678 O O . PHE A 1 83 ? 10.172 2.771 -1.135 1 95 83 PHE A O 1
ATOM 685 N N . THR A 1 84 ? 10.477 1.238 -2.756 1 95.19 84 THR A N 1
ATOM 686 C CA . THR A 1 84 ? 11.406 2.109 -3.461 1 95.19 84 THR A CA 1
ATOM 687 C C . THR A 1 84 ? 10.711 3.393 -3.912 1 95.19 84 THR A C 1
ATOM 689 O O . THR A 1 84 ? 11.219 4.492 -3.693 1 95.19 84 THR A O 1
ATOM 692 N N . LEU A 1 85 ? 9.57 3.24 -4.523 1 95.19 85 LEU A N 1
ATOM 693 C CA . LEU A 1 85 ? 8.812 4.395 -4.984 1 95.19 85 LEU A CA 1
ATOM 694 C C . LEU A 1 85 ? 8.469 5.32 -3.822 1 95.19 85 LEU A C 1
ATOM 696 O O . LEU A 1 85 ? 8.633 6.539 -3.924 1 95.19 85 LEU A O 1
ATOM 700 N N . ILE A 1 86 ? 8.008 4.742 -2.742 1 93.5 86 ILE A N 1
ATOM 701 C CA . ILE A 1 86 ? 7.598 5.508 -1.569 1 93.5 86 ILE A CA 1
ATOM 702 C C . ILE A 1 86 ? 8.789 6.305 -1.034 1 93.5 86 ILE A C 1
ATOM 704 O O . ILE A 1 86 ? 8.68 7.516 -0.81 1 93.5 86 ILE A O 1
ATOM 708 N N . PHE A 1 87 ? 9.906 5.684 -0.913 1 94.25 87 PHE A N 1
ATOM 709 C CA . PHE A 1 87 ? 11.086 6.336 -0.352 1 94.25 87 PHE A CA 1
ATOM 710 C C . PHE A 1 87 ? 11.594 7.43 -1.284 1 94.25 87 PHE A C 1
ATOM 712 O O . PHE A 1 87 ? 11.945 8.523 -0.835 1 94.25 87 PHE A O 1
ATOM 719 N N . LEU A 1 88 ? 11.641 7.086 -2.525 1 94.31 88 LEU A N 1
ATOM 720 C CA . LEU A 1 88 ? 12.102 8.086 -3.486 1 94.31 88 LEU A CA 1
ATOM 721 C C . LEU A 1 88 ? 11.219 9.328 -3.447 1 94.31 88 LEU A C 1
ATOM 723 O O . LEU A 1 88 ? 11.719 10.453 -3.393 1 94.31 88 LEU A O 1
ATOM 727 N N . GLU A 1 89 ? 9.961 9.125 -3.428 1 92.88 89 GLU A N 1
ATOM 728 C CA . GLU A 1 89 ? 9.039 10.258 -3.398 1 92.88 89 GLU A CA 1
ATOM 729 C C . GLU A 1 89 ? 9.18 11.047 -2.104 1 92.88 89 GLU A C 1
ATOM 731 O O . GLU A 1 89 ? 9.164 12.281 -2.119 1 92.88 89 GLU A O 1
ATOM 736 N N . MET A 1 90 ? 9.273 10.336 -1.048 1 90.69 90 MET A N 1
ATOM 737 C CA . MET A 1 90 ? 9.398 11.016 0.237 1 90.69 90 MET A CA 1
ATOM 738 C C . MET A 1 90 ? 10.688 11.828 0.296 1 90.69 90 MET A C 1
ATOM 740 O O . MET A 1 90 ? 10.711 12.922 0.857 1 90.69 90 MET A O 1
ATOM 744 N N . ILE A 1 91 ? 11.703 11.336 -0.272 1 90.44 91 ILE A N 1
ATOM 745 C CA . ILE A 1 91 ? 12.984 12.039 -0.295 1 90.44 91 ILE A CA 1
ATOM 746 C C . ILE A 1 91 ? 12.875 13.273 -1.186 1 90.44 91 ILE A C 1
ATOM 748 O O . ILE A 1 91 ? 13.219 14.383 -0.762 1 90.44 91 ILE A O 1
ATOM 752 N N . ILE A 1 92 ? 12.391 13.078 -2.354 1 89.5 92 ILE A N 1
ATOM 753 C CA . ILE A 1 92 ? 12.344 14.141 -3.35 1 89.5 92 ILE A CA 1
ATOM 754 C C . ILE A 1 92 ? 11.391 15.242 -2.885 1 89.5 92 ILE A C 1
ATOM 756 O O . ILE A 1 92 ? 11.672 16.422 -3.066 1 89.5 92 ILE A O 1
ATOM 760 N N . LYS A 1 93 ? 10.359 14.906 -2.195 1 86.44 93 LYS A N 1
ATOM 761 C CA . LYS A 1 93 ? 9.352 15.883 -1.796 1 86.44 93 LYS A CA 1
ATOM 762 C C . LYS A 1 93 ? 9.656 16.453 -0.412 1 86.44 93 LYS A C 1
ATOM 764 O O . LYS A 1 93 ? 8.891 17.25 0.118 1 86.44 93 LYS A O 1
ATOM 769 N N . GLY A 1 94 ? 10.711 15.969 0.175 1 83.5 94 GLY A N 1
ATOM 770 C CA . GLY A 1 94 ? 11.172 16.547 1.423 1 83.5 94 GLY A CA 1
ATOM 771 C C . GLY A 1 94 ? 10.383 16.094 2.631 1 83.5 94 GLY A C 1
ATOM 772 O O . GLY A 1 94 ? 10.188 16.859 3.582 1 83.5 94 GLY A O 1
ATOM 773 N N . ALA A 1 95 ? 9.844 14.977 2.551 1 81.75 95 ALA A N 1
ATOM 774 C CA . ALA A 1 95 ? 9.047 14.461 3.662 1 81.75 95 ALA A CA 1
ATOM 775 C C . ALA A 1 95 ? 9.93 13.758 4.688 1 81.75 95 ALA A C 1
ATOM 777 O O . ALA A 1 95 ? 9.453 13.328 5.738 1 81.75 95 ALA A O 1
ATOM 778 N N . PHE A 1 96 ? 11.156 13.625 4.367 1 77.88 96 PHE A N 1
ATOM 779 C CA . PHE A 1 96 ? 12.133 13.031 5.273 1 77.88 96 PHE A CA 1
ATOM 780 C C . PHE A 1 96 ? 12.938 14.117 5.984 1 77.88 96 PHE A C 1
ATOM 782 O O . PHE A 1 96 ? 13.234 15.164 5.398 1 77.88 96 PHE A O 1
ATOM 789 N N . ASP A 1 97 ? 13.164 13.766 7.238 1 74.44 97 ASP A N 1
ATOM 790 C CA . ASP A 1 97 ? 14.125 14.625 7.926 1 74.44 97 ASP A CA 1
ATOM 791 C C . ASP A 1 97 ? 15.555 14.273 7.527 1 74.44 97 ASP A C 1
ATOM 793 O O . ASP A 1 97 ? 16.125 13.312 8.039 1 74.44 97 ASP A O 1
ATOM 797 N N . LEU A 1 98 ? 16.125 15.07 6.738 1 81.56 98 LEU A N 1
ATOM 798 C CA . LEU A 1 98 ? 17.422 14.797 6.133 1 81.56 98 LEU A CA 1
ATOM 799 C C . LEU A 1 98 ? 18.547 15.102 7.113 1 81.56 98 LEU A C 1
ATOM 801 O O . LEU A 1 98 ? 19.703 14.727 6.875 1 81.56 98 LEU A O 1
ATOM 805 N N . SER A 1 99 ? 18.25 15.758 8.164 1 79 99 SER A N 1
ATOM 806 C CA . SER A 1 99 ? 19.266 16.109 9.156 1 79 99 SER A CA 1
ATOM 807 C C . SER A 1 99 ? 19.453 15 10.18 1 79 99 SER A C 1
ATOM 809 O O . SER A 1 99 ? 20.453 14.984 10.914 1 79 99 SER A O 1
ATOM 811 N N . ASP A 1 100 ? 18.578 14.008 10.219 1 80.75 100 ASP A N 1
ATOM 812 C CA . ASP A 1 100 ? 18.625 12.898 11.164 1 80.75 100 ASP A CA 1
ATOM 813 C C . ASP A 1 100 ? 19.703 11.891 10.781 1 80.75 100 ASP A C 1
ATOM 815 O O . ASP A 1 100 ? 19.672 11.32 9.688 1 80.75 100 ASP A O 1
ATOM 819 N N . PRO A 1 101 ? 20.641 11.664 11.641 1 86.44 101 PRO A N 1
ATOM 820 C CA . PRO A 1 101 ? 21.734 10.75 11.32 1 86.44 101 PRO A CA 1
ATOM 821 C C . PRO A 1 101 ? 21.266 9.32 11.062 1 86.44 101 PRO A C 1
ATOM 823 O O . PRO A 1 101 ? 21.922 8.562 10.352 1 86.44 101 PRO A O 1
ATOM 826 N N . VAL A 1 102 ? 20.188 8.922 11.695 1 83.31 102 VAL A N 1
ATOM 827 C CA . VAL A 1 102 ? 19.672 7.574 11.516 1 83.31 102 VAL A CA 1
ATOM 828 C C . VAL A 1 102 ? 19.375 7.324 10.039 1 83.31 102 VAL A C 1
ATOM 830 O O . VAL A 1 102 ? 19.734 6.273 9.5 1 83.31 102 VAL A O 1
ATOM 833 N N . TRP A 1 103 ? 18.844 8.312 9.398 1 86.81 103 TRP A N 1
ATOM 834 C CA . TRP A 1 103 ? 18.516 8.164 7.988 1 86.81 103 TRP A CA 1
ATOM 835 C C . TRP A 1 103 ? 19.766 8.141 7.125 1 86.81 103 TRP A C 1
ATOM 837 O O . TRP A 1 103 ? 19.812 7.461 6.098 1 86.81 103 TRP A O 1
ATOM 847 N N . THR A 1 104 ? 20.734 8.805 7.523 1 89.62 104 THR A N 1
ATOM 848 C CA . THR A 1 104 ? 22 8.805 6.801 1 89.62 104 THR A CA 1
ATOM 849 C C . THR A 1 104 ? 22.672 7.434 6.867 1 89.62 104 THR A C 1
ATOM 851 O O . THR A 1 104 ? 23.141 6.914 5.852 1 89.62 104 THR A O 1
ATOM 854 N N . VAL A 1 105 ? 22.641 6.906 8.047 1 91.12 105 VAL A N 1
ATOM 855 C CA . VAL A 1 105 ? 23.234 5.59 8.234 1 91.12 105 VAL A CA 1
ATOM 856 C C . VAL A 1 105 ? 22.453 4.547 7.441 1 91.12 105 VAL A C 1
ATOM 858 O O . VAL A 1 105 ? 23.047 3.688 6.785 1 91.12 105 VAL A O 1
ATOM 861 N N . LEU A 1 106 ? 21.156 4.641 7.488 1 91.75 106 LEU A N 1
ATOM 862 C CA . LEU A 1 106 ? 20.312 3.682 6.781 1 91.75 106 LEU A CA 1
ATOM 863 C C . LEU A 1 106 ? 20.516 3.793 5.273 1 91.75 106 LEU A C 1
ATOM 865 O O . LEU A 1 106 ? 20.672 2.779 4.586 1 91.75 106 LEU A O 1
ATOM 869 N N . ALA A 1 107 ? 20.5 4.969 4.828 1 92.25 107 ALA A N 1
ATOM 870 C CA . ALA A 1 107 ? 20.719 5.18 3.4 1 92.25 107 ALA A CA 1
ATOM 871 C C . ALA A 1 107 ? 22.109 4.684 2.986 1 92.25 107 ALA A C 1
ATOM 873 O O . ALA A 1 107 ? 22.266 4.09 1.919 1 92.25 107 ALA A O 1
ATOM 874 N N . GLY A 1 108 ? 23.094 4.977 3.822 1 93.19 108 GLY A N 1
ATOM 875 C CA . GLY A 1 108 ? 24.422 4.469 3.555 1 93.19 108 GLY A CA 1
ATOM 876 C C . GLY A 1 108 ? 24.5 2.955 3.508 1 93.19 108 GLY A C 1
ATOM 877 O O . GLY A 1 108 ? 25.109 2.385 2.605 1 93.19 108 GLY A O 1
ATOM 878 N N . ALA A 1 109 ? 23.859 2.311 4.508 1 93.56 109 ALA A N 1
ATOM 879 C CA . ALA A 1 109 ? 23.844 0.851 4.559 1 93.56 109 ALA A CA 1
ATOM 880 C C . ALA A 1 109 ? 23.172 0.265 3.318 1 93.56 109 ALA A C 1
ATOM 882 O O . ALA A 1 109 ? 23.688 -0.675 2.711 1 93.56 109 ALA A O 1
ATOM 883 N N . VAL A 1 110 ? 22.062 0.825 2.938 1 94.25 110 VAL A N 1
ATOM 884 C CA . VAL A 1 110 ? 21.344 0.38 1.748 1 94.25 110 VAL A CA 1
ATOM 885 C C . VAL A 1 110 ? 22.203 0.603 0.509 1 94.25 110 VAL A C 1
ATOM 887 O O . VAL A 1 110 ? 22.281 -0.258 -0.371 1 94.25 110 VAL A O 1
ATOM 890 N N . GLY A 1 111 ? 22.875 1.73 0.463 1 95.69 111 GLY A N 1
ATOM 891 C CA . GLY A 1 111 ? 23.734 2.035 -0.665 1 95.69 111 GLY A CA 1
ATOM 892 C C . GLY A 1 111 ? 24.891 1.067 -0.806 1 95.69 111 GLY A C 1
ATOM 893 O O . GLY A 1 111 ? 25.094 0.473 -1.868 1 95.69 111 GLY A O 1
ATOM 894 N N . ILE A 1 112 ? 25.547 0.895 0.235 1 96.12 112 ILE A N 1
ATOM 895 C CA . ILE A 1 112 ? 26.719 0.015 0.221 1 96.12 112 ILE A CA 1
ATOM 896 C C . ILE A 1 112 ? 26.281 -1.419 -0.066 1 96.12 112 ILE A C 1
ATOM 898 O O . ILE A 1 112 ? 26.875 -2.102 -0.905 1 96.12 112 ILE A O 1
ATOM 902 N N . GLY A 1 113 ? 25.25 -1.866 0.647 1 95.31 113 GLY A N 1
ATOM 903 C CA . GLY A 1 113 ? 24.734 -3.199 0.402 1 95.31 113 GLY A CA 1
ATOM 904 C C . GLY A 1 113 ? 24.281 -3.412 -1.034 1 95.31 113 GLY A C 1
ATOM 905 O O . GLY A 1 113 ? 24.531 -4.473 -1.613 1 95.31 113 GLY A O 1
ATOM 906 N N . SER A 1 114 ? 23.719 -2.42 -1.603 1 97.12 114 SER A N 1
ATOM 907 C CA . SER A 1 114 ? 23.234 -2.52 -2.973 1 97.12 114 SER A CA 1
ATOM 908 C C . SER A 1 114 ? 24.391 -2.547 -3.971 1 97.12 114 SER A C 1
ATOM 910 O O . SER A 1 114 ? 24.328 -3.252 -4.98 1 97.12 114 SER A O 1
ATOM 912 N N . ILE A 1 115 ? 25.375 -1.794 -3.717 1 96.38 115 ILE A N 1
ATOM 913 C CA . ILE A 1 115 ? 26.547 -1.81 -4.59 1 96.38 115 ILE A CA 1
ATOM 914 C C . ILE A 1 115 ? 27.188 -3.191 -4.555 1 96.38 115 ILE A C 1
ATOM 916 O O . ILE A 1 115 ? 27.516 -3.758 -5.602 1 96.38 115 ILE A O 1
ATOM 920 N N . ALA A 1 116 ? 27.312 -3.699 -3.359 1 96.69 116 ALA A N 1
ATOM 921 C CA . ALA A 1 116 ? 27.891 -5.031 -3.217 1 96.69 116 ALA A CA 1
ATOM 922 C C . ALA A 1 116 ? 27.062 -6.074 -3.955 1 96.69 116 ALA A C 1
ATOM 924 O O . ALA A 1 116 ? 27.609 -6.922 -4.668 1 96.69 116 ALA A O 1
ATOM 925 N N . ALA A 1 117 ? 25.797 -6.023 -3.709 1 95.62 117 ALA A N 1
ATOM 926 C CA . ALA A 1 117 ? 24.906 -6.961 -4.383 1 95.62 117 ALA A CA 1
ATOM 927 C C . ALA A 1 117 ? 24.984 -6.801 -5.898 1 95.62 117 ALA A C 1
ATOM 929 O O . ALA A 1 117 ? 24.984 -7.793 -6.633 1 95.62 117 ALA A O 1
ATOM 930 N N . PHE A 1 118 ? 25.062 -5.59 -6.352 1 95.94 118 PHE A N 1
ATOM 931 C CA . PHE A 1 118 ? 25.141 -5.301 -7.781 1 95.94 118 PHE A CA 1
ATOM 932 C C . PHE A 1 118 ? 26.375 -5.934 -8.398 1 95.94 118 PHE A C 1
ATOM 934 O O . PHE A 1 118 ? 26.281 -6.641 -9.398 1 95.94 118 PHE A O 1
ATOM 941 N N . VAL A 1 119 ? 27.438 -5.727 -7.805 1 95.75 119 VAL A N 1
ATOM 942 C CA . VAL A 1 119 ? 28.703 -6.262 -8.305 1 95.75 119 VAL A CA 1
ATOM 943 C C . VAL A 1 119 ? 28.656 -7.785 -8.281 1 95.75 119 VAL A C 1
ATOM 945 O O . VAL A 1 119 ? 29.062 -8.438 -9.25 1 95.75 119 VAL A O 1
ATOM 948 N N . SER A 1 120 ? 28.156 -8.297 -7.211 1 94.69 120 SER A N 1
ATOM 949 C CA . SER A 1 120 ? 28.062 -9.75 -7.078 1 94.69 120 SER A CA 1
ATOM 950 C C . SER A 1 120 ? 27.188 -10.352 -8.172 1 94.69 120 SER A C 1
ATOM 952 O O . SER A 1 120 ? 27.578 -11.336 -8.805 1 94.69 120 SER A O 1
ATOM 954 N N . GLN A 1 121 ? 26.094 -9.703 -8.438 1 94.31 121 GLN A N 1
ATOM 955 C CA . GLN A 1 121 ? 25.156 -10.25 -9.422 1 94.31 121 GLN A CA 1
ATOM 956 C C . GLN A 1 121 ? 25.703 -10.102 -10.836 1 94.31 121 GLN A C 1
ATOM 958 O O . GLN A 1 121 ? 25.531 -10.984 -11.672 1 94.31 121 GLN A O 1
ATOM 963 N N . ILE A 1 122 ? 26.344 -8.992 -11.062 1 93.62 122 ILE A N 1
ATOM 964 C CA . ILE A 1 122 ? 26.969 -8.797 -12.359 1 93.62 122 ILE A CA 1
ATOM 965 C C . ILE A 1 122 ? 28.016 -9.875 -12.594 1 93.62 122 ILE A C 1
ATOM 967 O O . ILE A 1 122 ? 28.094 -10.469 -13.672 1 93.62 122 ILE A O 1
ATOM 971 N N . TYR A 1 123 ? 28.75 -10.102 -11.594 1 93.38 123 TYR A N 1
ATOM 972 C CA . TYR A 1 123 ? 29.766 -11.141 -11.695 1 93.38 123 TYR A CA 1
ATOM 973 C C . TYR A 1 123 ? 29.141 -12.5 -11.969 1 93.38 123 TYR A C 1
ATOM 975 O O . TYR A 1 123 ? 29.578 -13.219 -12.867 1 93.38 123 TYR A O 1
ATOM 983 N N . LEU A 1 124 ? 28.125 -12.797 -11.258 1 92.88 124 LEU A N 1
ATOM 984 C CA . LEU A 1 124 ? 27.484 -14.094 -11.406 1 92.88 124 LEU A CA 1
ATOM 985 C C . LEU A 1 124 ? 26.844 -14.234 -12.789 1 92.88 124 LEU A C 1
ATOM 987 O O . LEU A 1 124 ? 27.031 -15.25 -13.461 1 92.88 124 LEU A O 1
ATOM 991 N N . ILE A 1 125 ? 26.203 -13.258 -13.242 1 91.81 125 ILE A N 1
ATOM 992 C CA . ILE A 1 125 ? 25.453 -13.305 -14.492 1 91.81 125 ILE A CA 1
ATOM 993 C C . ILE A 1 125 ? 26.406 -13.383 -15.672 1 91.81 125 ILE A C 1
ATOM 995 O O . ILE A 1 125 ? 26.141 -14.086 -16.656 1 91.81 125 ILE A O 1
ATOM 999 N N . PHE A 1 126 ? 27.547 -12.75 -15.617 1 91.62 126 PHE A N 1
ATOM 1000 C CA . PHE A 1 126 ? 28.406 -12.664 -16.781 1 91.62 126 PHE A CA 1
ATOM 1001 C C . PHE A 1 126 ? 29.516 -13.703 -16.719 1 91.62 126 PHE A C 1
ATOM 1003 O O . PHE A 1 126 ? 30.062 -14.125 -17.75 1 91.62 126 PHE A O 1
ATOM 1010 N N . PHE A 1 127 ? 29.844 -14.109 -15.578 1 90.81 127 PHE A N 1
ATOM 1011 C CA . PHE A 1 127 ? 31.031 -14.945 -15.484 1 90.81 127 PHE A CA 1
ATOM 1012 C C . PHE A 1 127 ? 30.688 -16.328 -14.961 1 90.81 127 PHE A C 1
ATOM 1014 O O . PHE A 1 127 ? 31.531 -17.234 -14.969 1 90.81 127 PHE A O 1
ATOM 1021 N N . SER A 1 128 ? 29.5 -16.453 -14.461 1 88.31 128 SER A N 1
ATOM 1022 C CA . SER A 1 128 ? 29.109 -17.781 -13.984 1 88.31 128 SER A CA 1
ATOM 1023 C C . SER A 1 128 ? 28.328 -18.531 -15.055 1 88.31 128 SER A C 1
ATOM 1025 O O . SER A 1 128 ? 27.516 -17.938 -15.773 1 88.31 128 SER A O 1
ATOM 1027 N N . LYS A 1 129 ? 28.531 -19.75 -15.281 1 87.12 129 LYS A N 1
ATOM 1028 C CA . LYS A 1 129 ? 27.938 -20.562 -16.344 1 87.12 129 LYS A CA 1
ATOM 1029 C C . LYS A 1 129 ? 26.453 -20.812 -16.078 1 87.12 129 LYS A C 1
ATOM 1031 O O . LYS A 1 129 ? 25.656 -20.875 -17 1 87.12 129 LYS A O 1
ATOM 1036 N N . ASP A 1 130 ? 26.031 -20.781 -14.773 1 86.25 130 ASP A N 1
ATOM 1037 C CA . ASP A 1 130 ? 24.672 -21.203 -14.453 1 86.25 130 ASP A CA 1
ATOM 1038 C C . ASP A 1 130 ? 23.812 -20.031 -13.969 1 86.25 130 ASP A C 1
ATOM 1040 O O . ASP A 1 130 ? 22.766 -20.234 -13.367 1 86.25 130 ASP A O 1
ATOM 1044 N N . SER A 1 131 ? 24.359 -18.891 -14.195 1 87.5 131 SER A N 1
ATOM 1045 C CA . SER A 1 131 ? 23.625 -17.734 -13.727 1 87.5 131 SER A CA 1
ATOM 1046 C C . SER A 1 131 ? 23.266 -16.797 -14.883 1 87.5 131 SER A C 1
ATOM 1048 O O . SER A 1 131 ? 24.141 -16.359 -15.625 1 87.5 131 SER A O 1
ATOM 1050 N N . PHE A 1 132 ? 22.031 -16.641 -15 1 89.31 132 PHE A N 1
ATOM 1051 C CA . PHE A 1 132 ? 21.547 -15.812 -16.094 1 89.31 132 PHE A CA 1
ATOM 1052 C C . PHE A 1 132 ? 20.578 -14.75 -15.586 1 89.31 132 PHE A C 1
ATOM 1054 O O . PHE A 1 132 ? 20.031 -14.883 -14.492 1 89.31 132 PHE A O 1
ATOM 1061 N N . PHE A 1 133 ? 20.516 -13.766 -16.359 1 92.25 133 PHE A N 1
ATOM 1062 C CA . PHE A 1 133 ? 19.531 -12.742 -16.031 1 92.25 133 PHE A CA 1
ATOM 1063 C C . PHE A 1 133 ? 18.109 -13.25 -16.312 1 92.25 133 PHE A C 1
ATOM 1065 O O . PHE A 1 133 ? 17.203 -13.047 -15.508 1 92.25 133 PHE A O 1
ATOM 1072 N N . LEU A 1 134 ? 17.984 -13.883 -17.438 1 90.62 134 LEU A N 1
ATOM 1073 C CA . LEU A 1 134 ? 16.703 -14.477 -17.828 1 90.62 134 LEU A CA 1
ATOM 1074 C C . LEU A 1 134 ? 16.812 -16 -17.859 1 90.62 134 LEU A C 1
ATOM 1076 O O . LEU A 1 134 ? 17.828 -16.547 -18.297 1 90.62 134 LEU A O 1
ATOM 1080 N N . ILE A 1 135 ? 15.797 -16.672 -17.312 1 84.81 135 ILE A N 1
ATOM 1081 C CA . ILE A 1 135 ? 15.641 -18.125 -17.438 1 84.81 135 ILE A CA 1
ATOM 1082 C C . ILE A 1 135 ? 14.242 -18.438 -17.969 1 84.81 135 ILE A C 1
ATOM 1084 O O . ILE A 1 135 ? 13.242 -18.094 -17.328 1 84.81 135 ILE A O 1
ATOM 1088 N N . THR A 1 136 ? 14.055 -19.219 -19.109 1 82.06 136 THR A N 1
ATOM 1089 C CA . THR A 1 136 ? 12.805 -19.625 -19.734 1 82.06 136 THR A CA 1
ATOM 1090 C C . THR A 1 136 ? 11.859 -18.438 -19.891 1 82.06 136 THR A C 1
ATOM 1092 O O . THR A 1 136 ? 10.695 -18.5 -19.484 1 82.06 136 THR A O 1
ATOM 1095 N N . GLU A 1 137 ? 12.484 -17.125 -20.219 1 81.31 137 GLU A N 1
ATOM 1096 C CA . GLU A 1 137 ? 11.742 -15.914 -20.562 1 81.31 137 GLU A CA 1
ATOM 1097 C C . GLU A 1 137 ? 11.242 -15.195 -19.328 1 81.31 137 GLU A C 1
ATOM 1099 O O . GLU A 1 137 ? 10.352 -14.344 -19.406 1 81.31 137 GLU A O 1
ATOM 1104 N N . SER A 1 138 ? 11.656 -15.68 -18.25 1 89.88 138 SER A N 1
ATOM 1105 C CA . SER A 1 138 ? 11.352 -15 -17 1 89.88 138 SER A CA 1
ATOM 1106 C C . SER A 1 138 ? 12.625 -14.484 -16.328 1 89.88 138 SER A C 1
ATOM 1108 O O . SER A 1 138 ? 13.711 -15.031 -16.547 1 89.88 138 SER A O 1
ATOM 1110 N N . ILE A 1 139 ? 12.453 -13.43 -15.633 1 91.94 139 ILE A N 1
ATOM 1111 C CA . ILE A 1 139 ? 13.586 -12.914 -14.875 1 91.94 139 ILE A CA 1
ATOM 1112 C C . ILE A 1 139 ? 14 -13.922 -13.812 1 91.94 139 ILE A C 1
ATOM 1114 O O . ILE A 1 139 ? 13.164 -14.398 -13.039 1 91.94 139 ILE A O 1
ATOM 1118 N N . SER A 1 140 ? 15.227 -14.289 -13.789 1 91.38 140 SER A N 1
ATOM 1119 C CA . SER A 1 140 ? 15.75 -15.258 -12.836 1 91.38 140 SER A CA 1
ATOM 1120 C C . SER A 1 140 ? 15.945 -14.633 -11.461 1 91.38 140 SER A C 1
ATOM 1122 O O . SER A 1 140 ? 15.766 -13.43 -11.289 1 91.38 140 SER A O 1
ATOM 1124 N N . SER A 1 141 ? 16.359 -15.453 -10.484 1 90.81 141 SER A N 1
ATOM 1125 C CA . SER A 1 141 ? 16.672 -14.953 -9.148 1 90.81 141 SER A CA 1
ATOM 1126 C C . SER A 1 141 ? 17.828 -13.969 -9.195 1 90.81 141 SER A C 1
ATOM 1128 O O . SER A 1 141 ? 17.797 -12.922 -8.547 1 90.81 141 SER A O 1
ATOM 1130 N N . ASN A 1 142 ? 18.812 -14.297 -9.961 1 92.06 142 ASN A N 1
ATOM 1131 C CA . ASN A 1 142 ? 19.938 -13.391 -10.117 1 92.06 142 ASN A CA 1
ATOM 1132 C C . ASN A 1 142 ? 19.516 -12.062 -10.75 1 92.06 142 ASN A C 1
ATOM 1134 O O . ASN A 1 142 ? 19.984 -11 -10.344 1 92.06 142 ASN A O 1
ATOM 1138 N N . GLY A 1 143 ? 18.672 -12.195 -11.766 1 93.19 143 GLY A N 1
ATOM 1139 C CA . GLY A 1 143 ? 18.141 -10.977 -12.359 1 93.19 143 GLY A CA 1
ATOM 1140 C C . GLY A 1 143 ? 17.344 -10.133 -11.375 1 93.19 143 GLY A C 1
ATOM 1141 O O . GLY A 1 143 ? 17.469 -8.906 -11.367 1 93.19 143 GLY A O 1
ATOM 1142 N N . PHE A 1 144 ? 16.578 -10.773 -10.586 1 94.06 144 PHE A N 1
ATOM 1143 C CA . PHE A 1 144 ? 15.805 -10.102 -9.547 1 94.06 144 PHE A CA 1
ATOM 1144 C C . PHE A 1 144 ? 16.719 -9.328 -8.602 1 94.06 144 PHE A C 1
ATOM 1146 O O . PHE A 1 144 ? 16.484 -8.148 -8.328 1 94.06 144 PHE A O 1
ATOM 1153 N N . PHE A 1 145 ? 17.734 -9.945 -8.141 1 94.44 145 PHE A N 1
ATOM 1154 C CA . PHE A 1 145 ? 18.641 -9.312 -7.191 1 94.44 145 PHE A CA 1
ATOM 1155 C C . PHE A 1 145 ? 19.422 -8.18 -7.852 1 94.44 145 PHE A C 1
ATOM 1157 O O . PHE A 1 145 ? 19.734 -7.176 -7.207 1 94.44 145 PHE A O 1
ATOM 1164 N N . LEU A 1 146 ? 19.672 -8.328 -9.07 1 95.62 146 LEU A N 1
ATOM 1165 C CA . LEU A 1 146 ? 20.312 -7.23 -9.797 1 95.62 146 LEU A CA 1
ATOM 1166 C C . LEU A 1 146 ? 19.391 -6.012 -9.852 1 95.62 146 LEU A C 1
ATOM 1168 O O . LEU A 1 146 ? 19.828 -4.891 -9.57 1 95.62 146 LEU A O 1
ATOM 1172 N N . ILE A 1 147 ? 18.156 -6.258 -10.227 1 95.31 147 ILE A N 1
ATOM 1173 C CA . ILE A 1 147 ? 17.188 -5.176 -10.297 1 95.31 147 ILE A CA 1
ATOM 1174 C C . ILE A 1 147 ? 17.047 -4.52 -8.922 1 95.31 147 ILE A C 1
ATOM 1176 O O . ILE A 1 147 ? 17.094 -3.293 -8.805 1 95.31 147 ILE A O 1
ATOM 1180 N N . CYS A 1 148 ? 16.922 -5.324 -7.875 1 95.31 148 CYS A N 1
ATOM 1181 C CA . CYS A 1 148 ? 16.766 -4.809 -6.52 1 95.31 148 CYS A CA 1
ATOM 1182 C C . CYS A 1 148 ? 17.984 -3.971 -6.121 1 95.31 148 CYS A C 1
ATOM 1184 O O . CYS A 1 148 ? 17.828 -2.957 -5.438 1 95.31 148 CYS A O 1
ATOM 1186 N N . SER A 1 149 ? 19.078 -4.469 -6.48 1 96.56 149 SER A N 1
ATOM 1187 C CA . SER A 1 149 ? 20.281 -3.725 -6.152 1 96.56 149 SER A CA 1
ATOM 1188 C C . SER A 1 149 ? 20.297 -2.355 -6.82 1 96.56 149 SER A C 1
ATOM 1190 O O . SER A 1 149 ? 20.688 -1.361 -6.211 1 96.56 149 SER A O 1
ATOM 1192 N N . VAL A 1 150 ? 19.844 -2.273 -8.023 1 96.38 150 VAL A N 1
ATOM 1193 C CA . VAL A 1 150 ? 19.766 -1.003 -8.734 1 96.38 150 VAL A CA 1
ATOM 1194 C C . VAL A 1 150 ? 18.766 -0.087 -8.039 1 96.38 150 VAL A C 1
ATOM 1196 O O . VAL A 1 150 ? 19.031 1.104 -7.855 1 96.38 150 VAL A O 1
ATOM 1199 N N . LEU A 1 151 ? 17.703 -0.656 -7.66 1 96.62 151 LEU A N 1
ATOM 1200 C CA . LEU A 1 151 ? 16.688 0.123 -6.965 1 96.62 151 LEU A CA 1
ATOM 1201 C C . LEU A 1 151 ? 17.219 0.659 -5.641 1 96.62 151 LEU A C 1
ATOM 1203 O O . LEU A 1 151 ? 16.969 1.815 -5.289 1 96.62 151 LEU A O 1
ATOM 1207 N N . GLY A 1 152 ? 17.891 -0.206 -4.953 1 96 152 GLY A N 1
ATOM 1208 C CA . GLY A 1 152 ? 18.5 0.238 -3.711 1 96 152 GLY A CA 1
ATOM 1209 C C . GLY A 1 152 ? 19.516 1.356 -3.906 1 96 152 GLY A C 1
ATOM 1210 O O . GLY A 1 152 ? 19.562 2.303 -3.117 1 96 152 GLY A O 1
ATOM 1211 N N . MET A 1 153 ? 20.281 1.256 -4.906 1 96 153 MET A N 1
ATOM 1212 C CA . MET A 1 153 ? 21.266 2.301 -5.219 1 96 153 MET A CA 1
ATOM 1213 C C . MET A 1 153 ? 20.562 3.615 -5.547 1 96 153 MET A C 1
ATOM 1215 O O . MET A 1 153 ? 21.031 4.688 -5.164 1 96 153 MET A O 1
ATOM 1219 N N . LEU A 1 154 ? 19.516 3.514 -6.246 1 95.69 154 LEU A N 1
ATOM 1220 C CA . LEU A 1 154 ? 18.75 4.695 -6.625 1 95.69 154 LEU A CA 1
ATOM 1221 C C . LEU A 1 154 ? 18.234 5.43 -5.391 1 95.69 154 LEU A C 1
ATOM 1223 O O . LEU A 1 154 ? 18.312 6.66 -5.312 1 95.69 154 LEU A O 1
ATOM 1227 N N . VAL A 1 155 ? 17.75 4.707 -4.473 1 95.06 155 VAL A N 1
ATOM 1228 C CA . VAL A 1 155 ? 17.234 5.305 -3.246 1 95.06 155 VAL A CA 1
ATOM 1229 C C . VAL A 1 155 ? 18.359 5.984 -2.48 1 95.06 155 VAL A C 1
ATOM 1231 O O . VAL A 1 155 ? 18.219 7.125 -2.035 1 95.06 155 VAL A O 1
ATOM 1234 N N . ALA A 1 156 ? 19.422 5.273 -2.363 1 94.56 156 ALA A N 1
ATOM 1235 C CA . ALA A 1 156 ? 20.562 5.824 -1.649 1 94.56 156 ALA A CA 1
ATOM 1236 C C . ALA A 1 156 ? 21.094 7.078 -2.344 1 94.56 156 ALA A C 1
ATOM 1238 O O . ALA A 1 156 ? 21.344 8.094 -1.692 1 94.56 156 ALA A O 1
ATOM 1239 N N . ALA A 1 157 ? 21.219 7.016 -3.584 1 94.62 157 ALA A N 1
ATOM 1240 C CA . ALA A 1 157 ? 21.703 8.156 -4.352 1 94.62 157 ALA A CA 1
ATOM 1241 C C . ALA A 1 157 ? 20.766 9.359 -4.191 1 94.62 157 ALA A C 1
ATOM 1243 O O . ALA A 1 157 ? 21.234 10.484 -3.969 1 94.62 157 ALA A O 1
ATOM 1244 N N . ALA A 1 158 ? 19.516 9.133 -4.355 1 92.56 158 ALA A N 1
ATOM 1245 C CA . ALA A 1 158 ? 18.547 10.211 -4.203 1 92.56 158 ALA A CA 1
ATOM 1246 C C . ALA A 1 158 ? 18.672 10.883 -2.838 1 92.56 158 ALA A C 1
ATOM 1248 O O . ALA A 1 158 ? 18.609 12.109 -2.732 1 92.56 158 ALA A O 1
ATOM 1249 N N . TYR A 1 159 ? 18.859 10 -1.858 1 93.31 159 TYR A N 1
ATOM 1250 C CA . TYR A 1 159 ? 18.984 10.516 -0.5 1 93.31 159 TYR A CA 1
ATOM 1251 C C . TYR A 1 159 ? 20.203 11.414 -0.371 1 93.31 159 TYR A C 1
ATOM 1253 O O . TYR A 1 159 ? 20.109 12.539 0.122 1 93.31 15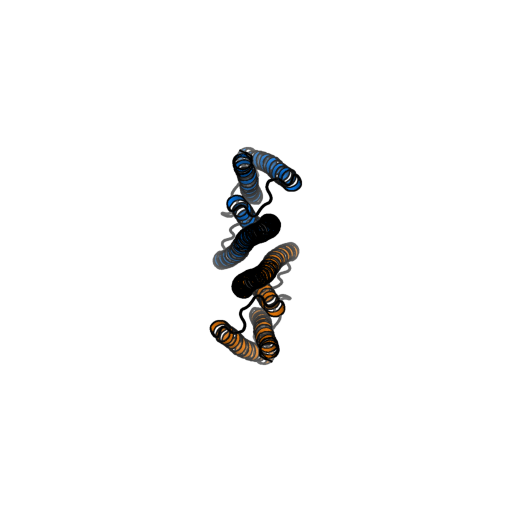9 TYR A O 1
ATOM 1261 N N . PHE A 1 160 ? 21.281 11.016 -0.801 1 92.38 160 PHE A N 1
ATOM 1262 C CA . PHE A 1 160 ? 22.531 11.75 -0.606 1 92.38 160 PHE A CA 1
ATOM 1263 C C . PHE A 1 160 ? 22.562 12.992 -1.498 1 92.38 160 PHE A C 1
ATOM 1265 O O . PHE A 1 160 ? 23.109 14.023 -1.112 1 92.38 160 PHE A O 1
ATOM 1272 N N . ILE A 1 161 ? 22.016 12.898 -2.662 1 91.62 161 ILE A N 1
ATOM 1273 C CA . ILE A 1 161 ? 21.938 14.07 -3.529 1 91.62 161 ILE A CA 1
ATOM 1274 C C . ILE A 1 161 ? 21.047 15.133 -2.879 1 91.62 161 ILE A C 1
ATOM 1276 O O . ILE A 1 161 ? 21.422 16.312 -2.818 1 91.62 161 ILE A O 1
ATOM 1280 N N . LYS A 1 162 ? 19.938 14.719 -2.402 1 89.5 162 LYS A N 1
ATOM 1281 C CA . LYS A 1 162 ? 19.031 15.656 -1.753 1 89.5 162 LYS A CA 1
ATOM 1282 C C . LYS A 1 162 ? 19.656 16.25 -0.497 1 89.5 162 LYS A C 1
ATOM 1284 O O . LYS A 1 162 ? 19.516 17.453 -0.233 1 89.5 162 LYS A O 1
ATOM 1289 N N . ARG A 1 163 ? 20.281 15.484 0.2 1 88.31 163 ARG A N 1
ATOM 1290 C CA . ARG A 1 163 ? 20.938 15.922 1.428 1 88.31 163 ARG A CA 1
ATOM 1291 C C . ARG A 1 163 ? 22.016 16.969 1.132 1 88.31 163 ARG A C 1
ATOM 1293 O O . ARG A 1 163 ? 22.125 17.969 1.846 1 88.31 163 ARG A O 1
ATOM 1300 N N . LYS A 1 164 ? 22.734 16.781 0.202 1 86.62 164 LYS A N 1
ATOM 1301 C CA . LYS A 1 164 ? 23.781 17.719 -0.197 1 86.62 164 LYS A CA 1
ATOM 1302 C C . LYS A 1 164 ? 23.172 19.062 -0.592 1 86.62 164 LYS A C 1
ATOM 1304 O O . LYS A 1 164 ? 23.703 20.125 -0.24 1 86.62 164 LYS A O 1
ATOM 1309 N N . CYS A 1 165 ? 22.078 18.984 -1.285 1 82.81 165 CYS A N 1
ATOM 1310 C CA . CYS A 1 165 ? 21.406 20.203 -1.719 1 82.81 165 CYS A CA 1
ATOM 1311 C C . CYS A 1 165 ? 20.766 20.922 -0.538 1 82.81 165 CYS A C 1
ATOM 1313 O O . CYS A 1 165 ? 20.641 22.156 -0.541 1 82.81 165 CYS A O 1
ATOM 1315 N N . PHE A 1 166 ? 20.344 20.125 0.387 1 76 166 PHE A N 1
ATOM 1316 C CA . PHE A 1 166 ? 19.703 20.688 1.567 1 76 166 PHE A CA 1
ATOM 1317 C C . PHE A 1 166 ? 20.734 21.312 2.498 1 76 166 PHE A C 1
ATOM 1319 O O . PHE A 1 166 ? 20.469 22.359 3.109 1 76 166 PHE A O 1
ATOM 1326 N N . LEU A 1 167 ? 21.812 20.734 2.654 1 71 167 LEU A N 1
ATOM 1327 C CA . LEU A 1 167 ? 22.828 21.219 3.584 1 71 167 LEU A CA 1
ATOM 1328 C C . LEU A 1 167 ? 23.625 22.344 2.971 1 71 167 LEU A C 1
ATOM 1330 O O . LEU A 1 167 ? 24.375 23.047 3.672 1 71 167 LEU A O 1
ATOM 1334 N N . ARG A 1 168 ? 23.406 22.719 1.771 1 69.62 168 ARG A N 1
ATOM 1335 C CA . ARG A 1 168 ? 24.031 23.891 1.166 1 69.62 168 ARG A CA 1
ATOM 1336 C C . ARG A 1 168 ? 23.172 25.141 1.351 1 69.62 168 ARG A C 1
ATOM 1338 O O . ARG A 1 168 ? 21.938 25.047 1.369 1 69.62 168 ARG A O 1
ATOM 1345 N N . MET B 1 1 ? -11.016 63.906 27.688 1 57.12 1 MET B N 1
ATOM 1346 C CA . MET B 1 1 ? -9.805 63.25 27.188 1 57.12 1 MET B CA 1
ATOM 1347 C C . MET B 1 1 ? -9.781 61.781 27.578 1 57.12 1 MET B C 1
ATOM 1349 O O . MET B 1 1 ? -9.414 60.906 26.766 1 57.12 1 MET B O 1
ATOM 1353 N N . GLU B 1 2 ? -10.609 61.344 28.656 1 65.06 2 GLU B N 1
ATOM 1354 C CA . GLU B 1 2 ? -10.586 60 29.203 1 65.06 2 GLU B CA 1
ATOM 1355 C C . GLU B 1 2 ? -11.516 59.094 28.422 1 65.06 2 GLU B C 1
ATOM 1357 O O . GLU B 1 2 ? -11.172 57.906 28.172 1 65.06 2 GLU B O 1
ATOM 1362 N N . ILE B 1 3 ? -12.492 59.656 27.766 1 58.66 3 ILE B N 1
ATOM 1363 C CA . ILE B 1 3 ? -13.484 58.844 27.078 1 58.66 3 ILE B CA 1
ATOM 1364 C C . ILE B 1 3 ? -12.906 58.312 25.766 1 58.66 3 ILE B C 1
ATOM 1366 O O . ILE B 1 3 ? -13.102 57.156 25.422 1 58.66 3 ILE B O 1
ATOM 1370 N N . PHE B 1 4 ? -12.148 59.062 25.047 1 57.81 4 PHE B N 1
ATOM 1371 C CA . PHE B 1 4 ? -11.57 58.688 23.766 1 57.81 4 PHE B CA 1
ATOM 1372 C C . PHE B 1 4 ? -10.477 57.656 23.969 1 57.81 4 PHE B C 1
ATOM 1374 O O . PHE B 1 4 ? -10.344 56.719 23.156 1 57.81 4 PHE B O 1
ATOM 1381 N N . THR B 1 5 ? -9.734 57.75 25.031 1 57 5 THR B N 1
ATOM 1382 C CA . THR B 1 5 ? -8.719 56.75 25.391 1 57 5 THR B CA 1
ATOM 1383 C C . THR B 1 5 ? -9.367 55.406 25.719 1 57 5 THR B C 1
ATOM 1385 O O . THR B 1 5 ? -8.867 54.375 25.297 1 57 5 THR B O 1
ATOM 1388 N N . TRP B 1 6 ? -10.531 55.469 26.297 1 56 6 TRP B N 1
ATOM 1389 C CA . TRP B 1 6 ? -11.242 54.25 26.656 1 56 6 TRP B CA 1
ATOM 1390 C C . TRP B 1 6 ? -11.828 53.562 25.422 1 56 6 TRP B C 1
ATOM 1392 O O . TRP B 1 6 ? -11.742 52.344 25.266 1 56 6 TRP B O 1
ATOM 1402 N N . LEU B 1 7 ? -12.234 54.344 24.484 1 54.91 7 LEU B N 1
ATOM 1403 C CA . LEU B 1 7 ? -12.797 53.812 23.25 1 54.91 7 LEU B CA 1
ATOM 1404 C C . LEU B 1 7 ? -11.711 53.188 22.375 1 54.91 7 LEU B C 1
ATOM 1406 O O . LEU B 1 7 ? -11.922 52.125 21.797 1 54.91 7 LEU B O 1
ATOM 1410 N N . ASN B 1 8 ? -10.641 53.75 22.312 1 53.03 8 ASN B N 1
ATOM 1411 C CA . ASN B 1 8 ? -9.492 53.219 21.578 1 53.03 8 ASN B CA 1
ATOM 1412 C C . ASN B 1 8 ? -8.969 51.938 22.219 1 53.03 8 ASN B C 1
ATOM 1414 O O . ASN B 1 8 ? -8.594 51 21.531 1 53.03 8 ASN B O 1
ATOM 1418 N N . LEU B 1 9 ? -8.969 51.875 23.578 1 56.97 9 LEU B N 1
ATOM 1419 C CA . LEU B 1 9 ? -8.547 50.688 24.312 1 56.97 9 LEU B CA 1
ATOM 1420 C C . LEU B 1 9 ? -9.531 49.531 24.094 1 56.97 9 LEU B C 1
ATOM 1422 O O . LEU B 1 9 ? -9.125 48.375 23.875 1 56.97 9 LEU B O 1
ATOM 1426 N N . LEU B 1 10 ? -10.742 49.844 24.016 1 56 10 LEU B N 1
ATOM 1427 C CA . LEU B 1 10 ? -11.773 48.844 23.766 1 56 10 LEU B CA 1
ATOM 1428 C C . LEU B 1 10 ? -11.711 48.312 22.344 1 56 10 LEU B C 1
ATOM 1430 O O . LEU B 1 10 ? -11.836 47.094 22.109 1 56 10 LEU B O 1
ATOM 1434 N N . SER B 1 11 ? -11.484 49.156 21.359 1 56.56 11 SER B N 1
ATOM 1435 C CA . SER B 1 11 ? -11.352 48.75 19.969 1 56.56 11 SER B CA 1
ATOM 1436 C C . SER B 1 11 ? -10.125 47.875 19.75 1 56.56 11 SER B C 1
ATOM 1438 O O . SER B 1 11 ? -10.203 46.844 19.062 1 56.56 11 SER B O 1
ATOM 1440 N N . ASN B 1 12 ? -9.133 48.312 20.453 1 53.25 12 ASN B N 1
ATOM 1441 C CA . ASN B 1 12 ? -7.918 47.5 20.391 1 53.25 12 ASN B CA 1
ATOM 1442 C C . ASN B 1 12 ? -8.109 46.125 21.031 1 53.25 12 ASN B C 1
ATOM 1444 O O . ASN B 1 12 ? -7.621 45.125 20.516 1 53.25 12 ASN B O 1
ATOM 1448 N N . TYR B 1 13 ? -8.789 46.188 22.031 1 58.34 13 TYR B N 1
ATOM 1449 C CA . TYR B 1 13 ? -9.078 44.938 22.734 1 58.34 13 TYR B CA 1
ATOM 1450 C C . TYR B 1 13 ? -9.945 44 21.875 1 58.34 13 TYR B C 1
ATOM 1452 O O . TYR B 1 13 ? -9.719 42.812 21.828 1 58.34 13 TYR B O 1
ATOM 1460 N N . HIS B 1 14 ? -10.859 44.531 21.203 1 55.12 14 HIS B N 1
ATOM 1461 C CA . HIS B 1 14 ? -11.734 43.75 20.312 1 55.12 14 HIS B CA 1
ATOM 1462 C C . HIS B 1 14 ? -10.953 43.219 19.125 1 55.12 14 HIS B C 1
ATOM 1464 O O . HIS B 1 14 ? -11.148 42.062 18.734 1 55.12 14 HIS B O 1
ATOM 1470 N N . ILE B 1 15 ? -10.109 43.938 18.578 1 56.84 15 ILE B N 1
ATOM 1471 C CA . ILE B 1 15 ? -9.273 43.531 17.453 1 56.84 15 ILE B CA 1
ATOM 1472 C C . ILE B 1 15 ? -8.328 42.406 17.906 1 56.84 15 ILE B C 1
ATOM 1474 O O . ILE B 1 15 ? -8.141 41.406 17.203 1 56.84 15 ILE B O 1
ATOM 1478 N N . LEU B 1 16 ? -7.809 42.531 19.094 1 58.59 16 LEU B N 1
ATOM 1479 C CA . LEU B 1 16 ? -6.918 41.5 19.656 1 58.59 16 LEU B CA 1
ATOM 1480 C C . LEU B 1 16 ? -7.672 40.188 19.891 1 58.59 16 LEU B C 1
ATOM 1482 O O . LEU B 1 16 ? -7.156 39.125 19.609 1 58.59 16 LEU B O 1
ATOM 1486 N N . ILE B 1 17 ? -8.852 40.312 20.344 1 60.16 17 ILE B N 1
ATOM 1487 C CA . ILE B 1 17 ? -9.672 39.125 20.594 1 60.16 17 ILE B CA 1
ATOM 1488 C C . ILE B 1 17 ? -10.047 38.469 19.281 1 60.16 17 ILE B C 1
ATOM 1490 O O . ILE B 1 17 ? -9.992 37.25 19.172 1 60.16 17 ILE B O 1
ATOM 1494 N N . LEU B 1 18 ? -10.312 39.219 18.234 1 60.19 18 LEU B N 1
ATOM 1495 C CA . LEU B 1 18 ? -10.68 38.656 16.938 1 60.19 18 LEU B CA 1
ATOM 1496 C C . LEU B 1 18 ? -9.492 37.969 16.281 1 60.19 18 LEU B C 1
ATOM 1498 O O . LEU B 1 18 ? -9.633 36.906 15.695 1 60.19 18 LEU B O 1
ATOM 1502 N N . HIS B 1 19 ? -8.461 38.625 16.359 1 53.66 19 HIS B N 1
ATOM 1503 C CA . HIS B 1 19 ? -7.254 38.031 15.805 1 53.66 19 HIS B CA 1
ATOM 1504 C C . HIS B 1 19 ? -6.867 36.75 16.547 1 53.66 19 HIS B C 1
ATOM 1506 O O . HIS B 1 19 ? -6.418 35.781 15.938 1 53.66 19 HIS B O 1
ATOM 1512 N N . ARG B 1 20 ? -7.055 36.781 17.797 1 58.19 20 ARG B N 1
ATOM 1513 C CA . ARG B 1 20 ? -6.805 35.562 18.594 1 58.19 20 ARG B CA 1
ATOM 1514 C C . ARG B 1 20 ? -7.789 34.469 18.25 1 58.19 20 ARG B C 1
ATOM 1516 O O . ARG B 1 20 ? -7.41 33.281 18.172 1 58.19 20 ARG B O 1
ATOM 1523 N N . ARG B 1 21 ? -9.031 34.844 18.125 1 59.94 21 ARG B N 1
ATOM 1524 C CA . ARG B 1 21 ? -10.039 33.875 17.75 1 59.94 21 ARG B CA 1
ATOM 1525 C C . ARG B 1 21 ? -9.75 33.281 16.375 1 59.94 21 ARG B C 1
ATOM 1527 O O . ARG B 1 21 ? -9.852 32.062 16.172 1 59.94 21 ARG B O 1
ATOM 1534 N N . LYS B 1 22 ? -9.398 34.125 15.414 1 63.06 22 LYS B N 1
ATOM 1535 C CA . LYS B 1 22 ? -9.047 33.625 14.086 1 63.06 22 LYS B CA 1
ATOM 1536 C C . LYS B 1 22 ? -7.793 32.781 14.141 1 63.06 22 LYS B C 1
ATOM 1538 O O . LYS B 1 22 ? -7.711 31.75 13.461 1 63.06 22 LYS B O 1
ATOM 1543 N N . GLY B 1 23 ? -6.879 33.25 15.008 1 57.81 23 GLY B N 1
ATOM 1544 C CA . GLY B 1 23 ? -5.68 32.438 15.219 1 57.81 23 GLY B CA 1
ATOM 1545 C C . GLY B 1 23 ? -5.965 31.094 15.82 1 57.81 23 GLY B C 1
ATOM 1546 O O . GLY B 1 23 ? -5.426 30.078 15.375 1 57.81 23 GLY B O 1
ATOM 1547 N N . ASN B 1 24 ? -6.93 31.125 16.812 1 61.19 24 ASN B N 1
ATOM 1548 C CA . ASN B 1 24 ? -7.312 29.875 17.469 1 61.19 24 ASN B CA 1
ATOM 1549 C C . ASN B 1 24 ? -8.094 28.969 16.516 1 61.19 24 ASN B C 1
ATOM 1551 O O . ASN B 1 24 ? -7.922 27.75 16.531 1 61.19 24 ASN B O 1
ATOM 1555 N N . GLU B 1 25 ? -8.945 29.578 15.773 1 65.69 25 GLU B N 1
ATOM 1556 C CA . GLU B 1 25 ? -9.711 28.812 14.789 1 65.69 25 GLU B CA 1
ATOM 1557 C C . GLU B 1 25 ? -8.797 28.219 13.727 1 65.69 25 GLU B C 1
ATOM 1559 O O . GLU B 1 25 ? -8.953 27.047 13.344 1 65.69 25 GLU B O 1
ATOM 1564 N N . PHE B 1 26 ? -7.965 29.047 13.234 1 63.22 26 PHE B N 1
ATOM 1565 C CA . PHE B 1 26 ? -7.004 28.562 12.25 1 63.22 26 PHE B CA 1
ATOM 1566 C C . PHE B 1 26 ? -6.133 27.469 12.844 1 63.22 26 PHE B C 1
ATOM 1568 O O . PHE B 1 26 ? -5.859 26.469 12.188 1 63.22 26 PHE B O 1
ATOM 1575 N N . MET B 1 27 ? -5.781 27.688 14.078 1 67.31 27 MET B N 1
ATOM 1576 C CA . MET B 1 27 ? -4.992 26.672 14.773 1 67.31 27 MET B CA 1
ATOM 1577 C C . MET B 1 27 ? -5.797 25.391 14.969 1 67.31 27 MET B C 1
ATOM 1579 O O . MET B 1 27 ? -5.273 24.297 14.781 1 67.31 27 MET B O 1
ATOM 1583 N N . SER B 1 28 ? -7.02 25.688 15.367 1 71.69 28 SER B N 1
ATOM 1584 C CA . SER B 1 28 ? -7.879 24.531 15.562 1 71.69 28 SER B CA 1
ATOM 1585 C C . SER B 1 28 ? -8.102 23.781 14.258 1 71.69 28 SER B C 1
ATOM 1587 O O . SER B 1 28 ? -8.086 22.547 14.234 1 71.69 28 SER B O 1
ATOM 1589 N N . GLN B 1 29 ? -8.227 24.438 13.102 1 74.12 29 GLN B N 1
ATOM 1590 C CA . GLN B 1 29 ? -8.43 23.828 11.797 1 74.12 29 GLN B CA 1
ATOM 1591 C C . GLN B 1 29 ? -7.172 23.078 11.336 1 74.12 29 GLN B C 1
ATOM 1593 O O . GLN B 1 29 ? -7.258 21.984 10.781 1 74.12 29 GLN B O 1
ATOM 1598 N N . ASP B 1 30 ? -6.074 23.75 11.633 1 74.44 30 ASP B N 1
ATOM 1599 C CA . ASP B 1 30 ? -4.812 23.125 11.25 1 74.44 30 ASP B CA 1
ATOM 1600 C C . ASP B 1 30 ? -4.566 21.844 12.055 1 74.44 30 ASP B C 1
ATOM 1602 O O . ASP B 1 30 ? -4.109 20.844 11.508 1 74.44 30 ASP B O 1
ATOM 1606 N N . THR B 1 31 ? -4.984 21.969 13.305 1 80 31 THR B N 1
ATOM 1607 C CA . THR B 1 31 ? -4.805 20.781 14.148 1 80 31 THR B CA 1
ATOM 1608 C C . THR B 1 31 ? -5.711 19.641 13.688 1 80 31 THR B C 1
ATOM 1610 O O . THR B 1 31 ? -5.297 18.484 13.672 1 80 31 THR B O 1
ATOM 1613 N N . SER B 1 32 ? -6.922 20.062 13.414 1 81.5 32 SER B N 1
ATOM 1614 C CA . SER B 1 32 ? -7.859 19.062 12.906 1 81.5 32 SER B CA 1
ATOM 1615 C C . SER B 1 32 ? -7.375 18.469 11.586 1 81.5 32 SER B C 1
ATOM 1617 O O . SER B 1 32 ? -7.465 17.266 11.375 1 81.5 32 SER B O 1
ATOM 1619 N N . THR B 1 33 ? -6.883 19.312 10.734 1 83.69 33 THR B N 1
ATOM 1620 C CA . THR B 1 33 ? -6.348 18.859 9.445 1 83.69 33 THR B CA 1
ATOM 1621 C C . THR B 1 33 ? -5.145 17.953 9.648 1 83.69 33 THR B C 1
ATOM 1623 O O . THR B 1 33 ? -5.035 16.906 9 1 83.69 33 THR B O 1
ATOM 1626 N N . ILE B 1 34 ? -4.328 18.312 10.562 1 86.25 34 ILE B N 1
ATOM 1627 C CA . ILE B 1 34 ? -3.139 17.516 10.844 1 86.25 34 ILE B CA 1
ATOM 1628 C C . ILE B 1 34 ? -3.549 16.156 11.391 1 86.25 34 ILE B C 1
ATOM 1630 O O . ILE B 1 34 ? -2.99 15.125 10.992 1 86.25 34 ILE B O 1
ATOM 1634 N N . LYS B 1 35 ? -4.531 16.219 12.266 1 84.81 35 LYS B N 1
ATOM 1635 C CA . LYS B 1 35 ? -5.016 14.961 12.828 1 84.81 35 LYS B CA 1
ATOM 1636 C C . LYS B 1 35 ? -5.582 14.055 11.742 1 84.81 35 LYS B C 1
ATOM 1638 O O . LYS B 1 35 ? -5.309 12.852 11.727 1 84.81 35 LYS B O 1
ATOM 1643 N N . GLN B 1 36 ? -6.254 14.594 10.883 1 86.19 36 GLN B N 1
ATOM 1644 C CA . GLN B 1 36 ? -6.852 13.836 9.781 1 86.19 36 GLN B CA 1
ATOM 1645 C C . GLN B 1 36 ? -5.781 13.305 8.836 1 86.19 36 GLN B C 1
ATOM 1647 O O . GLN B 1 36 ? -5.859 12.156 8.391 1 86.19 36 GLN B O 1
ATOM 1652 N N . LEU B 1 37 ? -4.891 14.125 8.578 1 88.25 37 LEU B N 1
ATOM 1653 C CA . LEU B 1 37 ? -3.814 13.711 7.68 1 88.25 37 LEU B CA 1
ATOM 1654 C C . LEU B 1 37 ? -2.992 12.586 8.305 1 88.25 37 LEU B C 1
ATOM 1656 O O . LEU B 1 37 ? -2.594 11.648 7.609 1 88.25 37 LEU B O 1
ATOM 1660 N N . LYS B 1 38 ? -2.793 12.672 9.57 1 88.06 38 LYS B N 1
ATOM 1661 C CA . LYS B 1 38 ? -2.074 11.617 10.273 1 88.06 38 LYS B CA 1
ATOM 166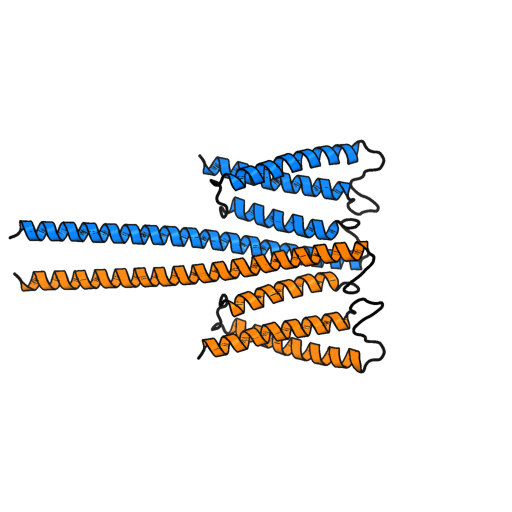2 C C . LYS B 1 38 ? -2.865 10.305 10.25 1 88.06 38 LYS B C 1
ATOM 1664 O O . LYS B 1 38 ? -2.293 9.234 10.062 1 88.06 38 LYS B O 1
ATOM 1669 N N . ALA B 1 39 ? -4.102 10.445 10.438 1 87.94 39 ALA B N 1
ATOM 1670 C CA . ALA B 1 39 ? -4.961 9.266 10.406 1 87.94 39 ALA B CA 1
ATOM 1671 C C . ALA B 1 39 ? -4.934 8.609 9.031 1 87.94 39 ALA B C 1
ATOM 1673 O O . ALA B 1 39 ? -4.848 7.383 8.922 1 87.94 39 ALA B O 1
ATOM 1674 N N . ARG B 1 40 ? -4.988 9.383 8.016 1 89 40 ARG B N 1
ATOM 1675 C CA . ARG B 1 40 ? -4.945 8.859 6.652 1 89 40 ARG B CA 1
ATOM 1676 C C . ARG B 1 40 ? -3.604 8.203 6.359 1 89 40 ARG B C 1
ATOM 1678 O O . ARG B 1 40 ? -3.551 7.117 5.773 1 89 40 ARG B O 1
ATOM 1685 N N . GLN B 1 41 ? -2.633 8.938 6.742 1 90.69 41 GLN B N 1
ATOM 1686 C CA . GLN B 1 41 ? -1.288 8.398 6.547 1 90.69 41 GLN B CA 1
ATOM 1687 C C . GLN B 1 41 ? -1.127 7.051 7.242 1 90.69 41 GLN B C 1
ATOM 1689 O O . GLN B 1 41 ? -0.573 6.113 6.664 1 90.69 41 GLN B O 1
ATOM 1694 N N . ASN B 1 42 ? -1.604 6.961 8.398 1 90.94 42 ASN B N 1
ATOM 1695 C CA . ASN B 1 42 ? -1.5 5.719 9.156 1 90.94 42 ASN B CA 1
ATOM 1696 C C . ASN B 1 42 ? -2.293 4.594 8.5 1 90.94 42 ASN B C 1
ATOM 1698 O O . ASN B 1 42 ? -1.822 3.457 8.422 1 90.94 42 ASN B O 1
ATOM 1702 N N . ALA B 1 43 ? -3.434 4.953 8.125 1 92.06 43 ALA B N 1
ATOM 1703 C CA . ALA B 1 43 ? -4.266 3.961 7.445 1 92.06 43 ALA B CA 1
ATOM 1704 C C . ALA B 1 43 ? -3.568 3.426 6.199 1 92.06 43 ALA B C 1
ATOM 1706 O O . ALA B 1 43 ? -3.561 2.217 5.957 1 92.06 43 ALA B O 1
ATOM 1707 N N . LEU B 1 44 ? -2.984 4.32 5.438 1 93.44 44 LEU B N 1
ATOM 1708 C CA . LEU B 1 44 ? -2.283 3.934 4.219 1 93.44 44 LEU B CA 1
ATOM 1709 C C . LEU B 1 44 ? -1.052 3.096 4.539 1 93.44 44 LEU B C 1
ATOM 1711 O O . LEU B 1 44 ? -0.758 2.121 3.844 1 93.44 44 LEU B O 1
ATOM 1715 N N . LEU B 1 45 ? -0.414 3.467 5.57 1 93.44 45 LEU B N 1
ATOM 1716 C CA . LEU B 1 45 ? 0.741 2.689 6.008 1 93.44 45 LEU B CA 1
ATOM 1717 C C . LEU B 1 45 ? 0.325 1.278 6.41 1 93.44 45 LEU B C 1
ATOM 1719 O O . LEU B 1 45 ? 0.978 0.303 6.027 1 93.44 45 LEU B O 1
ATOM 1723 N N . HIS B 1 46 ? -0.694 1.188 7.145 1 93.25 46 HIS B N 1
ATOM 1724 C CA . HIS B 1 46 ? -1.2 -0.123 7.531 1 93.25 46 HIS B CA 1
ATOM 1725 C C . HIS B 1 46 ? -1.619 -0.936 6.312 1 93.25 46 HIS B C 1
ATOM 1727 O O . HIS B 1 46 ? -1.437 -2.154 6.281 1 93.25 46 HIS B O 1
ATOM 1733 N N . GLY B 1 47 ? -2.174 -0.248 5.336 1 93.81 47 GLY B N 1
ATOM 1734 C CA . GLY B 1 47 ? -2.523 -0.924 4.094 1 93.81 47 GLY B CA 1
ATOM 1735 C C . GLY B 1 47 ? -1.324 -1.524 3.385 1 93.81 47 GLY B C 1
ATOM 1736 O O . GLY B 1 47 ? -1.358 -2.686 2.973 1 93.81 47 GLY B O 1
ATOM 1737 N N . ILE B 1 48 ? -0.3 -0.76 3.262 1 93.19 48 ILE B N 1
ATOM 1738 C CA . ILE B 1 48 ? 0.919 -1.217 2.604 1 93.19 48 ILE B CA 1
ATOM 1739 C C . ILE B 1 48 ? 1.527 -2.375 3.389 1 93.19 48 ILE B C 1
ATOM 1741 O O . ILE B 1 48 ? 1.99 -3.357 2.803 1 93.19 48 ILE B O 1
ATOM 1745 N N . LEU B 1 49 ? 1.548 -2.252 4.656 1 94.81 49 LEU B N 1
ATOM 1746 C CA . LEU B 1 49 ? 2.102 -3.301 5.504 1 94.81 49 LEU B CA 1
ATOM 1747 C C . LEU B 1 49 ? 1.288 -4.586 5.383 1 94.81 49 LEU B C 1
ATOM 1749 O O . LEU B 1 49 ? 1.854 -5.68 5.309 1 94.81 49 LEU B O 1
ATOM 1753 N N . LEU B 1 50 ? 0.015 -4.379 5.352 1 94.56 50 LEU B N 1
ATOM 1754 C CA . LEU B 1 50 ? -0.831 -5.555 5.195 1 94.56 50 LEU B CA 1
ATOM 1755 C C . LEU B 1 50 ? -0.564 -6.242 3.857 1 94.56 50 LEU B C 1
ATOM 1757 O O . LEU B 1 50 ? -0.423 -7.469 3.803 1 94.56 50 LEU B O 1
ATOM 1761 N N . MET B 1 51 ? -0.488 -5.426 2.799 1 95.88 51 MET B N 1
ATOM 1762 C CA . MET B 1 51 ? -0.197 -6 1.488 1 95.88 51 MET B CA 1
ATOM 1763 C C . MET B 1 51 ? 1.137 -6.738 1.503 1 95.88 51 MET B C 1
ATOM 1765 O O . MET B 1 51 ? 1.247 -7.84 0.96 1 95.88 51 MET B O 1
ATOM 1769 N N . SER B 1 52 ? 2.096 -6.191 2.129 1 94.12 52 SER B N 1
ATOM 1770 C CA . SER B 1 52 ? 3.426 -6.785 2.189 1 94.12 52 SER B CA 1
ATOM 1771 C C . SER B 1 52 ? 3.404 -8.109 2.949 1 94.12 52 SER B C 1
ATOM 1773 O O . SER B 1 52 ? 3.979 -9.102 2.496 1 94.12 52 SER B O 1
ATOM 1775 N N . VAL B 1 53 ? 2.734 -8.094 4.051 1 93.75 53 VAL B N 1
ATOM 1776 C CA . VAL B 1 53 ? 2.658 -9.297 4.875 1 93.75 53 VAL B CA 1
ATOM 1777 C C . VAL B 1 53 ? 1.916 -10.398 4.117 1 93.75 53 VAL B C 1
ATOM 1779 O O . VAL B 1 53 ? 2.326 -11.562 4.141 1 93.75 53 VAL B O 1
ATOM 1782 N N . LEU B 1 54 ? 0.845 -10.031 3.463 1 94.19 54 LEU B N 1
ATOM 1783 C CA . LEU B 1 54 ? 0.075 -11.016 2.713 1 94.19 54 LEU B CA 1
ATOM 1784 C C . LEU B 1 54 ? 0.883 -11.562 1.54 1 94.19 54 LEU B C 1
ATOM 1786 O O . LEU B 1 54 ? 0.788 -12.742 1.212 1 94.19 54 LEU B O 1
ATOM 1790 N N . LEU B 1 55 ? 1.635 -10.68 0.924 1 93.81 55 LEU B N 1
ATOM 1791 C CA . LEU B 1 55 ? 2.498 -11.117 -0.168 1 93.81 55 LEU B CA 1
ATOM 1792 C C . LEU B 1 55 ? 3.564 -12.078 0.336 1 93.81 55 LEU B C 1
ATOM 1794 O O . LEU B 1 55 ? 3.832 -13.102 -0.298 1 93.81 55 LEU B O 1
ATOM 1798 N N . LEU B 1 56 ? 4.121 -11.828 1.443 1 92.88 56 LEU B N 1
ATOM 1799 C CA . LEU B 1 56 ? 5.121 -12.711 2.027 1 92.88 56 LEU B CA 1
ATOM 1800 C C . LEU B 1 56 ? 4.496 -14.031 2.455 1 92.88 56 LEU B C 1
ATOM 1802 O O . LEU B 1 56 ? 5.094 -15.094 2.266 1 92.88 56 LEU B O 1
ATOM 1806 N N . ALA B 1 57 ? 3.338 -13.93 3.023 1 91.81 57 ALA B N 1
ATOM 1807 C CA . ALA B 1 57 ? 2.617 -15.141 3.416 1 91.81 57 ALA B CA 1
ATOM 1808 C C . ALA B 1 57 ? 2.314 -16.016 2.203 1 91.81 57 ALA B C 1
ATOM 1810 O O . ALA B 1 57 ? 2.469 -17.234 2.258 1 91.81 57 ALA B O 1
ATOM 1811 N N . ASP B 1 58 ? 1.871 -15.305 1.158 1 90.44 58 ASP B N 1
ATOM 1812 C CA . ASP B 1 58 ? 1.596 -16.031 -0.076 1 90.44 58 ASP B CA 1
ATOM 1813 C C . ASP B 1 58 ? 2.848 -16.75 -0.584 1 90.44 58 ASP B C 1
ATOM 1815 O O . ASP B 1 58 ? 2.789 -17.906 -0.978 1 90.44 58 ASP B O 1
ATOM 1819 N N . THR B 1 59 ? 3.908 -16.062 -0.566 1 89.06 59 THR B N 1
ATOM 1820 C CA . THR B 1 59 ? 5.176 -16.641 -0.986 1 89.06 59 THR B CA 1
ATOM 1821 C C . THR B 1 59 ? 5.535 -17.844 -0.114 1 89.06 59 THR B C 1
ATOM 1823 O O . THR B 1 59 ? 5.922 -18.891 -0.626 1 89.06 59 THR B O 1
ATOM 1826 N N . TYR B 1 60 ? 5.43 -17.641 1.132 1 90.19 60 TYR B N 1
ATOM 1827 C CA . TYR B 1 60 ? 5.734 -18.703 2.072 1 90.19 60 TYR B CA 1
ATOM 1828 C C . TYR B 1 60 ? 4.855 -19.922 1.813 1 90.19 60 TYR B C 1
ATOM 1830 O O . TYR B 1 60 ? 5.344 -21.062 1.785 1 90.19 60 TYR B O 1
ATOM 1838 N N . LEU B 1 61 ? 3.617 -19.766 1.658 1 89 61 LEU B N 1
ATOM 1839 C CA . LEU B 1 61 ? 2.682 -20.859 1.415 1 89 61 LEU B CA 1
ATOM 1840 C C . LEU B 1 61 ? 2.99 -21.562 0.095 1 89 61 LEU B C 1
ATOM 1842 O O . LEU B 1 61 ? 2.977 -22.797 0.02 1 89 61 LEU B O 1
ATOM 1846 N N . ARG B 1 62 ? 3.285 -20.812 -0.865 1 87.06 62 ARG B N 1
ATOM 1847 C CA . ARG B 1 62 ? 3.586 -21.375 -2.178 1 87.06 62 ARG B CA 1
ATOM 1848 C C . ARG B 1 62 ? 4.844 -22.234 -2.129 1 87.06 62 ARG B C 1
ATOM 1850 O O . ARG B 1 62 ? 4.934 -23.25 -2.822 1 87.06 62 ARG B O 1
ATOM 1857 N N . THR B 1 63 ? 5.805 -21.875 -1.398 1 87.62 63 THR B N 1
ATOM 1858 C CA . THR B 1 63 ? 7.012 -22.688 -1.261 1 87.62 63 THR B CA 1
ATOM 1859 C C . THR B 1 63 ? 6.684 -24.047 -0.672 1 87.62 63 THR B C 1
ATOM 1861 O O . THR B 1 63 ? 7.438 -25.016 -0.853 1 87.62 63 THR B O 1
ATOM 1864 N N . ARG B 1 64 ? 5.605 -24.156 -0.03 1 88.38 64 ARG B N 1
ATOM 1865 C CA . ARG B 1 64 ? 5.164 -25.422 0.556 1 88.38 64 ARG B CA 1
ATOM 1866 C C . ARG B 1 64 ? 4.059 -26.047 -0.281 1 88.38 64 ARG B C 1
ATOM 1868 O O . ARG B 1 64 ? 3.367 -26.969 0.18 1 88.38 64 ARG B O 1
ATOM 1875 N N . SER B 1 65 ? 3.789 -25.453 -1.396 1 86 65 SER B N 1
ATOM 1876 C CA . SER B 1 65 ? 2.834 -25.953 -2.373 1 86 65 SER B CA 1
ATOM 1877 C C . SER B 1 65 ? 1.398 -25.781 -1.893 1 86 65 SER B C 1
ATOM 1879 O O . SER B 1 65 ? 0.529 -26.594 -2.193 1 86 65 SER B O 1
ATOM 1881 N N . TYR B 1 66 ? 1.3 -24.812 -0.979 1 86.38 66 TYR B N 1
ATOM 1882 C CA . TYR B 1 66 ? -0.045 -24.438 -0.552 1 86.38 66 TYR B CA 1
ATOM 1883 C C . TYR B 1 66 ? -0.511 -23.172 -1.263 1 86.38 66 TYR B C 1
ATOM 1885 O O . TYR B 1 66 ? 0.247 -22.219 -1.388 1 86.38 66 TYR B O 1
ATOM 1893 N N . ILE B 1 67 ? -1.693 -23.297 -1.82 1 85.94 67 ILE B N 1
ATOM 1894 C CA . ILE B 1 67 ? -2.334 -22.156 -2.461 1 85.94 67 ILE B CA 1
ATOM 1895 C C . ILE B 1 67 ? -3.572 -21.75 -1.669 1 85.94 67 ILE B C 1
ATOM 1897 O O . ILE B 1 67 ? -4.473 -22.562 -1.447 1 85.94 67 ILE B O 1
ATOM 1901 N N . LEU B 1 68 ? -3.496 -20.578 -1.155 1 86.25 68 LEU B N 1
ATOM 1902 C CA . LEU B 1 68 ? -4.586 -20.141 -0.292 1 86.25 68 LEU B CA 1
ATOM 1903 C C . LEU B 1 68 ? -5.855 -19.906 -1.099 1 86.25 68 LEU B C 1
ATOM 1905 O O . LEU B 1 68 ? -6.93 -20.391 -0.729 1 86.25 68 LEU B O 1
ATOM 1909 N N . ILE B 1 69 ? -5.703 -19.125 -2.121 1 88.88 69 ILE B N 1
ATOM 1910 C CA . ILE B 1 69 ? -6.832 -18.828 -2.994 1 88.88 69 ILE B CA 1
ATOM 1911 C C . ILE B 1 69 ? -6.516 -19.281 -4.418 1 88.88 69 ILE B C 1
ATOM 1913 O O . ILE B 1 69 ? -5.473 -18.906 -4.973 1 88.88 69 ILE B O 1
ATOM 1917 N N . ASP B 1 70 ? -7.387 -19.984 -4.926 1 78.94 70 ASP B N 1
ATOM 1918 C CA . ASP B 1 70 ? -7.172 -20.625 -6.215 1 78.94 70 ASP B CA 1
ATOM 1919 C C . ASP B 1 70 ? -7.254 -19.625 -7.359 1 78.94 70 ASP B C 1
ATOM 1921 O O . ASP B 1 70 ? -8.102 -18.719 -7.344 1 78.94 70 ASP B O 1
ATOM 1925 N N . GLY B 1 71 ? -6.363 -19.922 -8.266 1 75.38 71 GLY B N 1
ATOM 1926 C CA . GLY B 1 71 ? -6.473 -19.25 -9.547 1 75.38 71 GLY B CA 1
ATOM 1927 C C . GLY B 1 71 ? -5.91 -17.828 -9.539 1 75.38 71 GLY B C 1
ATOM 1928 O O . GLY B 1 71 ? -4.777 -17.609 -9.109 1 75.38 71 GLY B O 1
ATOM 1929 N N . ILE B 1 72 ? -6.754 -16.859 -10.102 1 78.81 72 ILE B N 1
ATOM 1930 C CA . ILE B 1 72 ? -6.32 -15.492 -10.383 1 78.81 72 ILE B CA 1
ATOM 1931 C C . ILE B 1 72 ? -6.742 -14.57 -9.242 1 78.81 72 ILE B C 1
ATOM 1933 O O . ILE B 1 72 ? -6.387 -13.391 -9.227 1 78.81 72 ILE B O 1
ATOM 1937 N N . TRP B 1 73 ? -7.25 -15.102 -8.211 1 88.38 73 TRP B N 1
ATOM 1938 C CA . TRP B 1 73 ? -7.918 -14.25 -7.234 1 88.38 73 TRP B CA 1
ATOM 1939 C C . TRP B 1 73 ? -7.012 -13.977 -6.035 1 88.38 73 TRP B C 1
ATOM 1941 O O . TRP B 1 73 ? -7.324 -13.125 -5.195 1 88.38 73 TRP B O 1
ATOM 1951 N N . ASP B 1 74 ? -5.922 -14.648 -5.895 1 89.38 74 ASP B N 1
ATOM 1952 C CA . ASP B 1 74 ? -5.02 -14.477 -4.762 1 89.38 74 ASP B CA 1
ATOM 1953 C C . ASP B 1 74 ? -4.527 -13.031 -4.668 1 89.38 74 ASP B C 1
ATOM 1955 O O . ASP B 1 74 ? -4.656 -12.391 -3.623 1 89.38 74 ASP B O 1
ATOM 1959 N N . ASN B 1 75 ? -4.137 -12.539 -5.805 1 91.19 75 ASN B N 1
ATOM 1960 C CA . ASN B 1 75 ? -3.666 -11.156 -5.84 1 91.19 75 ASN B CA 1
ATOM 1961 C C . ASN B 1 75 ? -4.801 -10.172 -5.59 1 91.19 75 ASN B C 1
ATOM 1963 O O . ASN B 1 75 ? -4.617 -9.172 -4.887 1 91.19 75 ASN B O 1
ATOM 1967 N N . THR B 1 76 ? -5.902 -10.469 -6.176 1 92.88 76 THR B N 1
ATOM 1968 C CA . THR B 1 76 ? -7.055 -9.594 -5.988 1 92.88 76 THR B CA 1
ATOM 1969 C C . THR B 1 76 ? -7.48 -9.57 -4.523 1 92.88 76 THR B C 1
ATOM 1971 O O . THR B 1 76 ? -7.898 -8.531 -4.012 1 92.88 76 THR B O 1
ATOM 1974 N N . PHE B 1 77 ? -7.348 -10.703 -3.949 1 94.75 77 PHE B N 1
ATOM 1975 C CA . PHE B 1 77 ? -7.672 -10.758 -2.529 1 94.75 77 PHE B CA 1
ATOM 1976 C C . PHE B 1 77 ? -6.789 -9.805 -1.733 1 94.75 77 PHE B C 1
ATOM 1978 O O . PHE B 1 77 ? -7.273 -9.086 -0.858 1 94.75 77 PHE B O 1
ATOM 1985 N N . ILE B 1 78 ? -5.531 -9.781 -1.993 1 95 78 ILE B N 1
ATOM 1986 C CA . ILE B 1 78 ? -4.574 -8.922 -1.303 1 95 78 ILE B CA 1
ATOM 1987 C C . ILE B 1 78 ? -4.977 -7.457 -1.475 1 95 78 ILE B C 1
ATOM 1989 O O . ILE B 1 78 ? -4.969 -6.688 -0.511 1 95 78 ILE B O 1
ATOM 1993 N N . ILE B 1 79 ? -5.348 -7.113 -2.637 1 95.12 79 ILE B N 1
ATOM 1994 C CA . ILE B 1 79 ? -5.758 -5.746 -2.941 1 95.12 79 ILE B CA 1
ATOM 1995 C C . ILE B 1 79 ? -7.02 -5.398 -2.154 1 95.12 79 ILE B C 1
ATOM 1997 O O . ILE B 1 79 ? -7.066 -4.379 -1.464 1 95.12 79 ILE B O 1
ATOM 2001 N N . VAL B 1 80 ? -7.984 -6.281 -2.193 1 94.81 80 VAL B N 1
ATOM 2002 C CA . VAL B 1 80 ? -9.273 -6.027 -1.562 1 94.81 80 VAL B CA 1
ATOM 2003 C C . VAL B 1 80 ? -9.102 -5.949 -0.046 1 94.81 80 VAL B C 1
ATOM 2005 O O . VAL B 1 80 ? -9.656 -5.062 0.604 1 94.81 80 VAL B O 1
ATOM 2008 N N . ALA B 1 81 ? -8.336 -6.855 0.493 1 95.38 81 ALA B N 1
ATOM 2009 C CA . ALA B 1 81 ? -8.094 -6.863 1.935 1 95.38 81 ALA B CA 1
ATOM 2010 C C . ALA B 1 81 ? -7.438 -5.562 2.389 1 95.38 81 ALA B C 1
ATOM 2012 O O . ALA B 1 81 ? -7.84 -4.973 3.393 1 95.38 81 ALA B O 1
ATOM 2013 N N . ALA B 1 82 ? -6.453 -5.156 1.651 1 95.06 82 ALA B N 1
ATOM 2014 C CA . ALA B 1 82 ? -5.723 -3.939 2.002 1 95.06 82 ALA B CA 1
ATOM 2015 C C . ALA B 1 82 ? -6.633 -2.717 1.94 1 95.06 82 ALA B C 1
ATOM 2017 O O . ALA B 1 82 ? -6.66 -1.906 2.869 1 95.06 82 ALA B O 1
ATOM 2018 N N . PHE B 1 83 ? -7.375 -2.578 0.902 1 94.94 83 PHE B N 1
ATOM 2019 C CA . PHE B 1 83 ? -8.242 -1.413 0.747 1 94.94 83 PHE B CA 1
ATOM 2020 C C . PHE B 1 83 ? -9.367 -1.435 1.773 1 94.94 83 PHE B C 1
ATOM 2022 O O . PHE B 1 83 ? -9.805 -0.382 2.242 1 94.94 83 PHE B O 1
ATOM 2029 N N . THR B 1 84 ? -9.82 -2.617 2.074 1 95 84 THR B N 1
ATOM 2030 C CA . THR B 1 84 ? -10.82 -2.729 3.133 1 95 84 THR B CA 1
ATOM 2031 C C . THR B 1 84 ? -10.273 -2.186 4.449 1 95 84 THR B C 1
ATOM 2033 O O . THR B 1 84 ? -10.93 -1.393 5.125 1 95 84 THR B O 1
ATOM 2036 N N . LEU B 1 85 ? -9.102 -2.617 4.797 1 95.25 85 LEU B N 1
ATOM 2037 C CA . LEU B 1 85 ? -8.469 -2.15 6.023 1 95.25 85 LEU B CA 1
ATOM 2038 C C . LEU B 1 85 ? -8.32 -0.633 6.016 1 95.25 85 LEU B C 1
ATOM 2040 O O . LEU B 1 85 ? -8.633 0.033 7.004 1 95.25 85 LEU B O 1
ATOM 2044 N N . ILE B 1 86 ? -7.848 -0.119 4.91 1 93.69 86 ILE B N 1
ATOM 2045 C CA . ILE B 1 86 ? -7.605 1.313 4.777 1 93.69 86 ILE B CA 1
ATOM 2046 C C . ILE B 1 86 ? -8.914 2.078 4.973 1 93.69 86 ILE B C 1
ATOM 2048 O O . ILE B 1 86 ? -8.977 3.023 5.762 1 93.69 86 ILE B O 1
ATOM 2052 N N . PHE B 1 87 ? -9.938 1.651 4.344 1 94.25 87 PHE B N 1
ATOM 2053 C CA . PHE B 1 87 ? -11.219 2.346 4.414 1 94.25 87 PHE B CA 1
ATOM 2054 C C . PHE B 1 87 ? -11.805 2.252 5.816 1 94.25 87 PHE B C 1
ATOM 2056 O O . PHE B 1 87 ? -12.305 3.244 6.355 1 94.25 87 PHE B O 1
ATOM 2063 N N . LEU B 1 88 ? -11.742 1.073 6.352 1 94.12 88 LEU B N 1
ATOM 2064 C CA . LEU B 1 88 ? -12.273 0.904 7.699 1 94.12 88 LEU B CA 1
ATOM 2065 C C . LEU B 1 88 ? -11.555 1.821 8.688 1 94.12 88 LEU B C 1
ATOM 2067 O O . LEU B 1 88 ? -12.195 2.506 9.484 1 94.12 88 LEU B O 1
ATOM 2071 N N . GLU B 1 89 ? -10.289 1.867 8.586 1 92.56 89 GLU B N 1
ATOM 2072 C CA . GLU B 1 89 ? -9.516 2.713 9.5 1 92.56 89 GLU B CA 1
ATOM 2073 C C . GLU B 1 89 ? -9.836 4.188 9.273 1 92.56 89 GLU B C 1
ATOM 2075 O O . GLU B 1 89 ? -9.977 4.949 10.234 1 92.56 89 GLU B O 1
ATOM 2080 N N . MET B 1 90 ? -9.883 4.547 8.047 1 90.44 90 MET B N 1
ATOM 2081 C CA . MET B 1 90 ? -10.172 5.949 7.746 1 90.44 90 MET B CA 1
ATOM 2082 C C . MET B 1 90 ? -11.555 6.34 8.25 1 90.44 90 MET B C 1
ATOM 2084 O O . MET B 1 90 ? -11.75 7.457 8.734 1 90.44 90 MET B O 1
ATOM 2088 N N . ILE B 1 91 ? -12.469 5.48 8.164 1 90.38 91 ILE B N 1
ATOM 2089 C CA . ILE B 1 91 ? -13.82 5.746 8.641 1 90.38 91 ILE B CA 1
ATOM 2090 C C . ILE B 1 91 ? -13.828 5.855 10.164 1 90.38 91 ILE B C 1
ATOM 2092 O O . ILE B 1 91 ? -14.336 6.832 10.719 1 90.38 91 ILE B O 1
ATOM 2096 N N . ILE B 1 92 ? -13.266 4.895 10.789 1 89 92 ILE B N 1
ATOM 2097 C CA . ILE B 1 92 ? -13.297 4.809 12.242 1 89 92 ILE B CA 1
ATOM 2098 C C . ILE B 1 92 ? -12.531 5.984 12.844 1 89 92 ILE B C 1
ATOM 2100 O O . ILE B 1 92 ? -12.953 6.562 13.852 1 89 92 ILE B O 1
ATOM 2104 N N . LYS B 1 93 ? -11.508 6.434 12.211 1 85.69 93 LYS B N 1
ATOM 2105 C CA . LYS B 1 93 ? -10.664 7.492 12.758 1 85.69 93 LYS B CA 1
ATOM 2106 C C . LYS B 1 93 ? -11.133 8.867 12.281 1 85.69 93 LYS B C 1
ATOM 2108 O O . LYS B 1 93 ? -10.516 9.883 12.609 1 85.69 93 LYS B O 1
ATOM 2113 N N . GLY B 1 94 ? -12.133 8.867 11.469 1 82.81 94 GLY B N 1
ATOM 2114 C CA . GLY B 1 94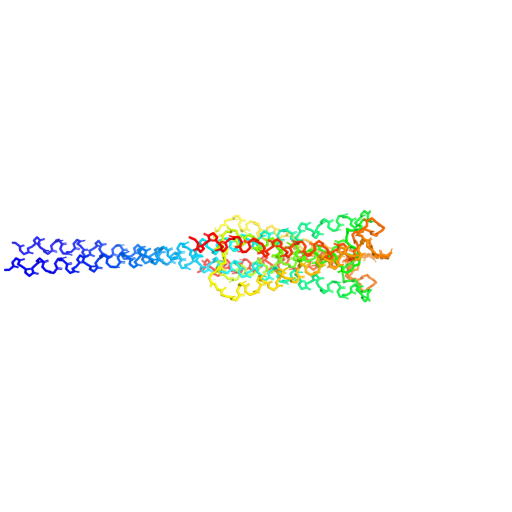 ? -12.75 10.125 11.078 1 82.81 94 GLY B CA 1
ATOM 2115 C C . GLY B 1 94 ? -11.961 10.859 10 1 82.81 94 GLY B C 1
ATOM 2116 O O . GLY B 1 94 ? -11.914 12.094 9.992 1 82.81 94 GLY B O 1
ATOM 2117 N N . ALA B 1 95 ? -11.289 10.164 9.234 1 81.44 95 ALA B N 1
ATOM 2118 C CA . ALA B 1 95 ? -10.492 10.789 8.188 1 81.44 95 ALA B CA 1
ATOM 2119 C C . ALA B 1 95 ? -11.312 11.023 6.922 1 81.44 95 ALA B C 1
ATOM 2121 O O . ALA B 1 95 ? -10.805 11.547 5.926 1 81.44 95 ALA B O 1
ATOM 2122 N N . PHE B 1 96 ? -12.508 10.594 6.941 1 77.19 96 PHE B N 1
ATOM 2123 C CA . PHE B 1 96 ? -13.453 10.828 5.852 1 77.19 96 PHE B CA 1
ATOM 2124 C C . PHE B 1 96 ? -14.414 11.945 6.199 1 77.19 96 PHE B C 1
ATOM 2126 O O . PHE B 1 96 ? -14.781 12.125 7.367 1 77.19 96 PHE B O 1
ATOM 2133 N N . ASP B 1 97 ? -14.68 12.664 5.117 1 74.19 97 ASP B N 1
ATOM 2134 C CA . ASP B 1 97 ? -15.781 13.602 5.297 1 74.19 97 ASP B CA 1
ATOM 2135 C C . ASP B 1 97 ? -17.125 12.891 5.203 1 74.19 97 ASP B C 1
ATOM 2137 O O . ASP B 1 97 ? -17.609 12.594 4.102 1 74.19 97 ASP B O 1
ATOM 2141 N N . LEU B 1 98 ? -17.719 12.68 6.301 1 81.25 98 LEU B N 1
ATOM 2142 C CA . LEU B 1 98 ? -18.922 11.875 6.406 1 81.25 98 LEU B CA 1
ATOM 2143 C C . LEU B 1 98 ? -20.141 12.672 5.941 1 81.25 98 LEU B C 1
ATOM 2145 O O . LEU B 1 98 ? -21.219 12.102 5.746 1 81.25 98 LEU B O 1
ATOM 2149 N N . SER B 1 99 ? -20.016 13.938 5.781 1 78.81 99 SER B N 1
ATOM 2150 C CA . SER B 1 99 ? -21.109 14.781 5.355 1 78.81 99 SER B CA 1
ATOM 2151 C C . SER B 1 99 ? -21.203 14.852 3.836 1 78.81 99 SER B C 1
ATOM 2153 O O . SE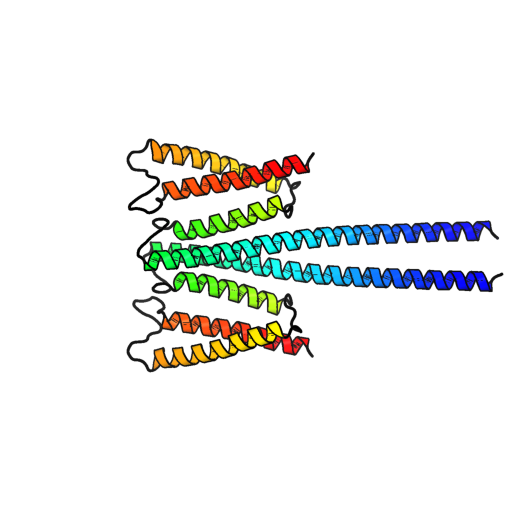R B 1 99 ? -22.234 15.273 3.289 1 78.81 99 SER B O 1
ATOM 2155 N N . ASP B 1 100 ? -20.219 14.367 3.109 1 80.5 100 ASP B N 1
ATOM 2156 C CA . ASP B 1 100 ? -20.156 14.398 1.65 1 80.5 100 ASP B CA 1
ATOM 2157 C C . ASP B 1 100 ? -21.062 13.328 1.046 1 80.5 100 ASP B C 1
ATOM 2159 O O . ASP B 1 100 ? -20.891 12.133 1.3 1 80.5 100 ASP B O 1
ATOM 2163 N N . PRO B 1 101 ? -22 13.727 0.265 1 86.38 101 PRO B N 1
ATOM 2164 C CA . PRO B 1 101 ? -22.953 12.766 -0.303 1 86.38 101 PRO B CA 1
ATOM 2165 C C . PRO B 1 101 ? -22.281 11.734 -1.202 1 86.38 101 PRO B C 1
ATOM 2167 O O . PRO B 1 101 ? -22.797 10.633 -1.378 1 86.38 101 PRO B O 1
ATOM 2170 N N . VAL B 1 102 ? -21.203 12.117 -1.85 1 83.44 102 VAL B N 1
ATOM 2171 C CA . VAL B 1 102 ? -20.516 11.195 -2.736 1 83.44 102 VAL B CA 1
ATOM 2172 C C . VAL B 1 102 ? -20.109 9.938 -1.964 1 83.44 102 VAL B C 1
ATOM 2174 O O . VAL B 1 102 ? -20.297 8.82 -2.443 1 83.44 102 VAL B O 1
ATOM 2177 N N . TRP B 1 103 ? -19.656 10.141 -0.753 1 86.75 103 TRP B N 1
ATOM 2178 C CA . TRP B 1 103 ? -19.219 9.008 0.058 1 86.75 103 TRP B CA 1
ATOM 2179 C C . TRP B 1 103 ? -20.422 8.18 0.515 1 86.75 103 TRP B C 1
ATOM 2181 O O . TRP B 1 103 ? -20.312 6.957 0.646 1 86.75 103 TRP B O 1
ATOM 2191 N N . THR B 1 104 ? -21.484 8.773 0.684 1 89.5 104 THR B N 1
ATOM 2192 C CA . THR B 1 104 ? -22.703 8.062 1.072 1 89.5 104 THR B CA 1
ATOM 2193 C C . THR B 1 104 ? -23.188 7.172 -0.063 1 89.5 104 THR B C 1
ATOM 2195 O O . THR B 1 104 ? -23.531 6.008 0.158 1 89.5 104 THR B O 1
ATOM 2198 N N . VAL B 1 105 ? -23.172 7.75 -1.209 1 91.06 105 VAL B N 1
ATOM 2199 C CA . VAL B 1 105 ? -23.609 6.996 -2.377 1 91.06 105 VAL B CA 1
ATOM 2200 C C . VAL B 1 105 ? -22.672 5.828 -2.627 1 91.06 105 VAL B C 1
ATOM 2202 O O . VAL B 1 105 ? -23.109 4.707 -2.898 1 91.06 105 VAL B O 1
ATOM 2205 N N . LEU B 1 106 ? -21.391 6.082 -2.502 1 91.81 106 LEU B N 1
ATOM 2206 C CA . LEU B 1 106 ? -20.406 5.039 -2.738 1 91.81 106 LEU B CA 1
ATOM 2207 C C . LEU B 1 106 ? -20.531 3.924 -1.705 1 91.81 106 LEU B C 1
ATOM 2209 O O . LEU B 1 106 ? -20.5 2.742 -2.055 1 91.81 106 LEU B O 1
ATOM 2213 N N . ALA B 1 107 ? -20.641 4.312 -0.527 1 91.94 107 ALA B N 1
ATOM 2214 C CA . ALA B 1 107 ? -20.812 3.322 0.531 1 91.94 107 ALA B CA 1
ATOM 2215 C C . ALA B 1 107 ? -22.094 2.521 0.326 1 91.94 107 ALA B C 1
ATOM 2217 O O . ALA B 1 107 ? -22.125 1.307 0.542 1 91.94 107 ALA B O 1
ATOM 2218 N N . GLY B 1 108 ? -23.141 3.227 -0.043 1 93.12 108 GLY B N 1
ATOM 2219 C CA . GLY B 1 108 ? -24.391 2.535 -0.346 1 93.12 108 GLY B CA 1
ATOM 2220 C C . GLY B 1 108 ? -24.25 1.542 -1.484 1 93.12 108 GLY B C 1
ATOM 2221 O O . GLY B 1 108 ? -24.734 0.413 -1.389 1 93.12 108 GLY B O 1
ATOM 2222 N N . ALA B 1 109 ? -23.594 1.987 -2.566 1 93.44 109 ALA B N 1
ATOM 2223 C CA . ALA B 1 109 ? -23.406 1.118 -3.723 1 93.44 109 ALA B CA 1
ATOM 2224 C C . ALA B 1 109 ? -22.594 -0.12 -3.346 1 93.44 109 ALA B C 1
ATOM 2226 O O . ALA B 1 109 ? -22.953 -1.24 -3.715 1 93.44 109 ALA B O 1
ATOM 2227 N N . VAL B 1 110 ? -21.531 0.079 -2.586 1 94.31 110 VAL B N 1
ATOM 2228 C CA . VAL B 1 110 ? -20.703 -1.026 -2.131 1 94.31 110 VAL B CA 1
ATOM 2229 C C . VAL B 1 110 ? -21.516 -1.953 -1.229 1 94.31 110 VAL B C 1
ATOM 2231 O O . VAL B 1 110 ? -21.422 -3.178 -1.342 1 94.31 110 VAL B O 1
ATOM 2234 N N . GLY B 1 111 ? -22.312 -1.367 -0.39 1 95.81 111 GLY B N 1
ATOM 2235 C CA . GLY B 1 111 ? -23.156 -2.156 0.505 1 95.81 111 GLY B CA 1
ATOM 2236 C C . GLY B 1 111 ? -24.172 -3.012 -0.225 1 95.81 111 GLY B C 1
ATOM 2237 O O . GLY B 1 111 ? -24.234 -4.227 -0.021 1 95.81 111 GLY B O 1
ATOM 2238 N N . ILE B 1 112 ? -24.859 -2.402 -1.062 1 96 112 ILE B N 1
ATOM 2239 C CA . ILE B 1 112 ? -25.906 -3.107 -1.809 1 96 112 ILE B CA 1
ATOM 2240 C C . ILE B 1 112 ? -25.266 -4.168 -2.701 1 96 112 ILE B C 1
ATOM 2242 O O . ILE B 1 112 ? -25.719 -5.316 -2.732 1 96 112 ILE B O 1
ATOM 2246 N N . GLY B 1 113 ? -24.234 -3.76 -3.414 1 95.31 113 GLY B N 1
ATOM 2247 C CA . GLY B 1 113 ? -23.516 -4.719 -4.25 1 95.31 113 GLY B CA 1
ATOM 2248 C C . GLY B 1 113 ? -22.984 -5.902 -3.471 1 95.31 113 GLY B C 1
ATOM 2249 O O . GLY B 1 113 ? -23.047 -7.043 -3.932 1 95.31 113 GLY B O 1
ATOM 2250 N N . SER B 1 114 ? -22.531 -5.66 -2.314 1 97 114 SER B N 1
ATOM 2251 C CA . SER B 1 114 ? -21.953 -6.719 -1.484 1 97 114 SER B CA 1
ATOM 2252 C C . SER B 1 114 ? -23.047 -7.645 -0.948 1 97 114 SER B C 1
ATOM 2254 O O . SER B 1 114 ? -22.844 -8.852 -0.845 1 97 114 SER B O 1
ATOM 2256 N N . ILE B 1 115 ? -24.125 -7.09 -0.607 1 96.25 115 ILE B N 1
ATOM 2257 C CA . ILE B 1 115 ? -25.234 -7.914 -0.141 1 96.25 115 ILE B CA 1
ATOM 2258 C C . ILE B 1 115 ? -25.703 -8.828 -1.268 1 96.25 115 ILE B C 1
ATOM 2260 O O . ILE B 1 115 ? -25.891 -10.031 -1.059 1 96.25 115 ILE B O 1
ATOM 2264 N N . ALA B 1 116 ? -25.812 -8.258 -2.42 1 96.56 116 ALA B N 1
ATOM 2265 C CA . ALA B 1 116 ? -26.234 -9.055 -3.572 1 96.56 116 ALA B CA 1
ATOM 2266 C C . ALA B 1 116 ? -25.234 -10.172 -3.855 1 96.56 116 ALA B C 1
ATOM 2268 O O . ALA B 1 116 ? -25.625 -11.32 -4.082 1 96.56 116 ALA B O 1
ATOM 2269 N N . ALA B 1 117 ? -24 -9.805 -3.881 1 95.5 117 ALA B N 1
ATOM 2270 C CA . ALA B 1 117 ? -22.953 -10.797 -4.109 1 95.5 117 ALA B CA 1
ATOM 2271 C C . ALA B 1 117 ? -22.984 -11.875 -3.031 1 95.5 117 ALA B C 1
ATOM 2273 O O . ALA B 1 117 ? -22.797 -13.062 -3.324 1 95.5 117 ALA B O 1
ATOM 2274 N N . PHE B 1 118 ? -23.188 -11.469 -1.821 1 95.81 118 PHE B N 1
ATOM 2275 C CA . PHE B 1 118 ? -23.219 -12.398 -0.695 1 95.81 118 PHE B CA 1
ATOM 2276 C C . PHE B 1 118 ? -24.344 -13.414 -0.871 1 95.81 118 PHE B C 1
ATOM 2278 O O . PHE B 1 118 ? -24.109 -14.625 -0.772 1 95.81 118 PHE B O 1
ATOM 2285 N N . VAL B 1 119 ? -25.453 -12.969 -1.149 1 95.75 119 VAL B N 1
ATOM 2286 C CA . VAL B 1 119 ? -26.609 -13.844 -1.328 1 95.75 119 VAL B CA 1
ATOM 2287 C C . VAL B 1 119 ? -26.359 -14.781 -2.51 1 95.75 119 VAL B C 1
ATOM 2289 O O . VAL B 1 119 ? -26.625 -15.984 -2.418 1 95.75 119 VAL B O 1
ATOM 2292 N N . SER B 1 120 ? -25.875 -14.211 -3.553 1 94.69 120 SER B N 1
ATOM 2293 C CA . SER B 1 120 ? -25.594 -15.008 -4.746 1 94.69 120 SER B CA 1
ATOM 2294 C C . SER B 1 120 ? -24.594 -16.125 -4.453 1 94.69 120 SER B C 1
ATOM 2296 O O . SER B 1 120 ? -24.812 -17.266 -4.836 1 94.69 120 SER B O 1
ATOM 2298 N N . GLN B 1 121 ? -23.578 -15.781 -3.719 1 94.38 121 GLN B N 1
ATOM 2299 C CA . GLN B 1 121 ? -22.531 -16.766 -3.455 1 94.38 121 GLN B CA 1
ATOM 2300 C C . GLN B 1 121 ? -23.016 -17.828 -2.475 1 94.38 121 GLN B C 1
ATOM 2302 O O . GLN B 1 121 ? -22.672 -19.016 -2.613 1 94.38 121 GLN B O 1
ATOM 2307 N N . ILE B 1 122 ? -23.781 -17.406 -1.532 1 93.62 122 ILE B N 1
ATOM 2308 C CA . ILE B 1 122 ? -24.359 -18.375 -0.602 1 93.62 122 ILE B CA 1
ATOM 2309 C C . ILE B 1 122 ? -25.25 -19.344 -1.36 1 93.62 122 ILE B C 1
ATOM 2311 O O . ILE B 1 122 ? -25.188 -20.562 -1.138 1 93.62 122 ILE B O 1
ATOM 2315 N N . TYR B 1 123 ? -25.984 -18.797 -2.217 1 93.31 123 TYR B N 1
ATOM 2316 C CA . TYR B 1 123 ? -26.859 -19.656 -3.021 1 93.31 123 TYR B CA 1
ATOM 2317 C C . TYR B 1 123 ? -26.047 -20.641 -3.844 1 93.31 123 TYR B C 1
ATOM 2319 O O . TYR B 1 123 ? -26.328 -21.844 -3.855 1 93.31 123 TYR B O 1
ATOM 2327 N N . LEU B 1 124 ? -25.031 -20.156 -4.445 1 93 124 LEU B N 1
ATOM 2328 C CA . LEU B 1 124 ? -24.219 -21 -5.305 1 93 124 LEU B CA 1
ATOM 2329 C C . LEU B 1 124 ? -23.5 -22.078 -4.488 1 93 124 LEU B C 1
ATOM 2331 O O . LEU B 1 124 ? -23.531 -23.25 -4.852 1 93 124 LEU B O 1
ATOM 2335 N N . ILE B 1 125 ? -22.969 -21.75 -3.416 1 91.75 125 ILE B N 1
ATOM 2336 C CA . ILE B 1 125 ? -22.156 -22.656 -2.609 1 91.75 125 ILE B CA 1
ATOM 2337 C C . ILE B 1 125 ? -23.031 -23.719 -1.979 1 91.75 125 ILE B C 1
ATOM 2339 O O . ILE B 1 125 ? -22.625 -24.891 -1.873 1 91.75 125 ILE B O 1
ATOM 2343 N N . PHE B 1 126 ? -24.25 -23.422 -1.619 1 91.94 126 PHE B N 1
ATOM 2344 C CA . PHE B 1 126 ? -25.047 -24.359 -0.866 1 91.94 126 PHE B CA 1
ATOM 2345 C C . PHE B 1 126 ? -26.016 -25.109 -1.786 1 91.94 126 PHE B C 1
ATOM 2347 O O . PHE B 1 126 ? -26.438 -26.219 -1.485 1 91.94 126 PHE B O 1
ATOM 2354 N N . PHE B 1 127 ? -26.328 -24.516 -2.854 1 90.94 127 PHE B N 1
ATOM 2355 C CA . PHE B 1 127 ? -27.406 -25.109 -3.631 1 90.94 127 PHE B CA 1
ATOM 2356 C C . PHE B 1 127 ? -26.906 -25.531 -5.012 1 90.94 127 PHE B C 1
ATOM 2358 O O . PHE B 1 127 ? -27.625 -26.203 -5.758 1 90.94 127 PHE B O 1
ATOM 2365 N N . SER B 1 128 ? -25.75 -25.078 -5.336 1 88.19 128 SER B N 1
ATOM 2366 C CA . SER B 1 128 ? -25.219 -25.5 -6.625 1 88.19 128 SER B CA 1
ATOM 2367 C C . SER B 1 128 ? -24.281 -26.703 -6.473 1 88.19 128 SER B C 1
ATOM 2369 O O . SER B 1 128 ? -23.547 -26.797 -5.492 1 88.19 128 SER B O 1
ATOM 2371 N N . LYS B 1 129 ? -24.312 -27.656 -7.273 1 87.25 129 LYS B N 1
ATOM 2372 C CA . LYS B 1 129 ? -23.547 -28.906 -7.184 1 87.25 129 LYS B CA 1
ATOM 2373 C C . LYS B 1 129 ? -22.062 -28.672 -7.438 1 87.25 129 LYS B C 1
ATOM 2375 O O . LYS B 1 129 ? -21.219 -29.344 -6.852 1 87.25 129 LYS B O 1
ATOM 2380 N N . ASP B 1 130 ? -21.719 -27.609 -8.227 1 86.38 130 ASP B N 1
ATOM 2381 C CA . ASP B 1 130 ? -20.344 -27.469 -8.672 1 86.38 130 ASP B CA 1
ATOM 2382 C C . ASP B 1 130 ? -19.688 -26.25 -8.008 1 86.38 130 ASP B C 1
ATOM 2384 O O . ASP B 1 130 ? -18.641 -25.781 -8.461 1 86.38 130 ASP B O 1
ATOM 2388 N N . SER B 1 131 ? -20.344 -25.781 -7.047 1 87.06 131 SER B N 1
ATOM 2389 C CA . SER B 1 131 ? -19.812 -24.594 -6.391 1 87.06 131 SER B CA 1
ATOM 2390 C C . SER B 1 131 ? -19.5 -24.859 -4.922 1 87.06 131 SER B C 1
ATOM 2392 O O . SER B 1 131 ? -20.375 -25.297 -4.172 1 87.06 131 SER B O 1
ATOM 2394 N N . PHE B 1 132 ? -18.281 -24.672 -4.633 1 89.19 132 PHE B N 1
ATOM 2395 C CA . PHE B 1 132 ? -17.844 -24.953 -3.268 1 89.19 132 PHE B CA 1
ATOM 2396 C C . PHE B 1 132 ? -17.062 -23.766 -2.709 1 89.19 132 PHE B C 1
ATOM 2398 O O . PHE B 1 132 ? -16.562 -22.938 -3.467 1 89.19 132 PH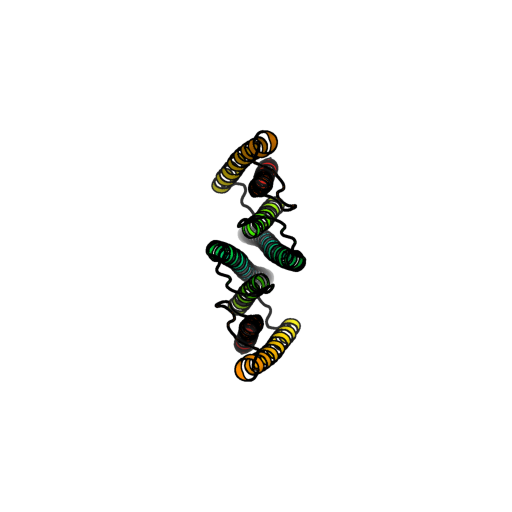E B O 1
ATOM 2405 N N . PHE B 1 133 ? -17.078 -23.75 -1.434 1 92.19 133 PHE B N 1
ATOM 2406 C CA . PHE B 1 133 ? -16.25 -22.75 -0.789 1 92.19 133 PHE B CA 1
ATOM 2407 C C . PHE B 1 133 ? -14.773 -23.094 -0.909 1 92.19 133 PHE B C 1
ATOM 2409 O O . PHE B 1 133 ? -13.945 -22.234 -1.198 1 92.19 133 PHE B O 1
ATOM 2416 N N . LEU B 1 134 ? -14.508 -24.328 -0.68 1 90.75 134 LEU B N 1
ATOM 2417 C CA . LEU B 1 134 ? -13.148 -24.844 -0.81 1 90.75 134 LEU B CA 1
ATOM 2418 C C . LEU B 1 134 ? -13.047 -25.844 -1.967 1 90.75 134 LEU B C 1
ATOM 2420 O O . LEU B 1 134 ? -13.961 -26.641 -2.178 1 90.75 134 LEU B O 1
ATOM 2424 N N . ILE B 1 135 ? -11.992 -25.703 -2.773 1 84.5 135 ILE B N 1
ATOM 2425 C CA . ILE B 1 135 ? -11.641 -26.688 -3.793 1 84.5 135 ILE B CA 1
ATOM 2426 C C . ILE B 1 135 ? -10.195 -27.125 -3.609 1 84.5 135 ILE B C 1
ATOM 2428 O O . ILE B 1 135 ? -9.273 -26.312 -3.688 1 84.5 135 ILE B O 1
ATOM 2432 N N . THR B 1 136 ? -9.844 -28.453 -3.473 1 81.81 136 THR B N 1
ATOM 2433 C CA . THR B 1 136 ? -8.523 -29.047 -3.311 1 81.81 136 THR B CA 1
ATOM 2434 C C . THR B 1 136 ? -7.73 -28.312 -2.236 1 81.81 136 THR B C 1
ATOM 2436 O O . THR B 1 136 ? -6.586 -27.906 -2.467 1 81.81 136 THR B O 1
ATOM 2439 N N . GLU B 1 137 ? -8.477 -27.812 -1.054 1 80.94 137 GLU B N 1
ATOM 2440 C CA . GLU B 1 137 ? -7.875 -27.234 0.144 1 80.94 137 GLU B CA 1
ATOM 2441 C C . GLU B 1 137 ? -7.539 -25.75 -0.071 1 80.94 137 GLU B C 1
ATOM 2443 O O . GLU B 1 137 ? -6.773 -25.172 0.697 1 80.94 137 GLU B O 1
ATOM 2448 N N . SER B 1 138 ? -7.938 -25.297 -1.17 1 89.56 138 SER B N 1
ATOM 2449 C CA . SER B 1 138 ? -7.805 -23.875 -1.436 1 89.56 138 SER B CA 1
ATOM 2450 C C . SER B 1 138 ? -9.172 -23.188 -1.532 1 89.56 138 SER B C 1
ATOM 2452 O O . SER B 1 138 ? -10.164 -23.844 -1.886 1 89.56 138 SER B O 1
ATOM 2454 N N . ILE B 1 139 ? -9.164 -21.969 -1.134 1 91.88 139 ILE B N 1
ATOM 2455 C CA . ILE B 1 139 ? -10.398 -21.203 -1.285 1 91.88 139 ILE B CA 1
ATOM 2456 C C . ILE B 1 139 ? -10.734 -21.062 -2.768 1 91.88 139 ILE B C 1
ATOM 2458 O O . ILE B 1 139 ? -9.891 -20.672 -3.57 1 91.88 139 ILE B O 1
ATOM 2462 N N . SER B 1 140 ? -11.922 -21.422 -3.121 1 91.25 140 SER B N 1
ATOM 2463 C CA . SER B 1 140 ? -12.367 -21.359 -4.508 1 91.25 140 SER B CA 1
ATOM 2464 C C . SER B 1 140 ? -12.711 -19.938 -4.914 1 91.25 140 SER B C 1
ATOM 2466 O O . SER B 1 140 ? -12.703 -19.031 -4.078 1 91.25 140 SER B O 1
ATOM 2468 N N . SER B 1 141 ? -13.07 -19.75 -6.207 1 90.81 141 SER B N 1
ATOM 2469 C CA . SER B 1 141 ? -13.523 -18.438 -6.684 1 90.81 141 SER B CA 1
ATOM 2470 C C . SER B 1 141 ? -14.797 -18.016 -5.965 1 90.81 141 SER B C 1
ATOM 2472 O O . SER B 1 141 ? -14.93 -16.844 -5.566 1 90.81 141 SER B O 1
ATOM 2474 N N . ASN B 1 142 ? -15.672 -18.922 -5.793 1 92.19 142 ASN B N 1
ATOM 2475 C CA . ASN B 1 142 ? -16.906 -18.625 -5.074 1 92.19 142 ASN B CA 1
ATOM 2476 C C . ASN B 1 142 ? -16.625 -18.219 -3.627 1 92.19 142 ASN B C 1
ATOM 2478 O O . ASN B 1 142 ? -17.25 -17.312 -3.1 1 92.19 142 ASN B O 1
ATOM 2482 N N . GLY B 1 143 ? -15.727 -18.969 -3.025 1 93.25 143 GLY B N 1
ATOM 2483 C CA . GLY B 1 143 ? -15.32 -18.609 -1.68 1 93.25 143 GLY B CA 1
ATOM 2484 C C . GLY B 1 143 ? -14.711 -17.219 -1.602 1 93.25 143 GLY B C 1
ATOM 2485 O O . GLY B 1 143 ? -15 -16.453 -0.673 1 93.25 143 GLY B O 1
ATOM 2486 N N . PHE B 1 144 ? -13.906 -16.922 -2.541 1 94.06 144 PHE B N 1
ATOM 2487 C CA . PHE B 1 144 ? -13.289 -15.609 -2.631 1 94.06 144 PHE B CA 1
ATOM 2488 C C . PHE B 1 144 ? -14.344 -14.516 -2.705 1 94.06 144 PHE B C 1
ATOM 2490 O O . PHE B 1 144 ? -14.289 -13.539 -1.959 1 94.06 144 PHE B O 1
ATOM 2497 N N . PHE B 1 145 ? -15.297 -14.68 -3.543 1 94.5 145 PHE B N 1
ATOM 2498 C CA . PHE B 1 145 ? -16.328 -13.672 -3.721 1 94.5 145 PHE B CA 1
ATOM 2499 C C . PHE B 1 145 ? -17.203 -13.562 -2.473 1 94.5 145 PHE B C 1
ATOM 2501 O O . PHE B 1 145 ? -17.688 -12.477 -2.137 1 94.5 145 PHE B O 1
ATOM 2508 N N . LEU B 1 146 ? -17.359 -14.625 -1.829 1 95.69 146 LEU B N 1
ATOM 2509 C CA . LEU B 1 146 ? -18.094 -14.578 -0.566 1 95.69 146 LEU B CA 1
ATOM 2510 C C . LEU B 1 146 ? -17.344 -13.742 0.464 1 95.69 146 LEU B C 1
ATOM 2512 O O . LEU B 1 146 ? -17.922 -12.875 1.111 1 95.69 146 LEU B O 1
ATOM 2516 N N . ILE B 1 147 ? -16.062 -14.016 0.599 1 95.38 147 ILE B N 1
ATOM 2517 C CA . ILE B 1 147 ? -15.242 -13.273 1.541 1 95.38 147 ILE B CA 1
ATOM 2518 C C . ILE B 1 147 ? -15.258 -11.789 1.18 1 95.38 147 ILE B C 1
ATOM 2520 O O . ILE B 1 147 ? -15.461 -10.938 2.047 1 95.38 147 ILE B O 1
ATOM 2524 N N . CYS B 1 148 ? -15.086 -11.477 -0.102 1 95.44 148 CYS B N 1
ATOM 2525 C CA . CYS B 1 148 ? -15.078 -10.094 -0.562 1 95.44 148 CYS B CA 1
ATOM 2526 C C . CYS B 1 148 ? -16.406 -9.406 -0.255 1 95.44 148 CYS B C 1
ATOM 2528 O O . CYS B 1 148 ? -16.438 -8.227 0.096 1 95.44 148 CYS B O 1
ATOM 2530 N N . SER B 1 149 ? -17.406 -10.141 -0.476 1 96.44 149 SER B N 1
ATOM 2531 C CA . SER B 1 149 ? -18.719 -9.57 -0.191 1 96.44 149 SER B CA 1
ATOM 2532 C C . SER B 1 149 ? -18.875 -9.234 1.288 1 96.44 149 SER B C 1
ATOM 2534 O O . SER B 1 149 ? -19.438 -8.188 1.639 1 96.44 149 SER B O 1
ATOM 2536 N N . VAL B 1 150 ? -18.375 -10.047 2.148 1 96.31 150 VAL B N 1
ATOM 2537 C CA . VAL B 1 150 ? -18.406 -9.789 3.584 1 96.31 150 VAL B CA 1
ATOM 2538 C C . VAL B 1 150 ? -17.578 -8.555 3.912 1 96.31 150 VAL B C 1
ATOM 2540 O O . VAL B 1 150 ? -18 -7.699 4.695 1 96.31 150 VAL B O 1
ATOM 2543 N N . LEU B 1 151 ? -16.484 -8.484 3.299 1 96.44 151 LEU B N 1
ATOM 2544 C CA . LEU B 1 151 ? -15.617 -7.336 3.52 1 96.44 151 LEU B CA 1
ATOM 2545 C C . LEU B 1 151 ? -16.281 -6.047 3.057 1 96.44 151 LEU B C 1
ATOM 2547 O O . LEU B 1 151 ? -16.203 -5.023 3.738 1 96.44 151 LEU B O 1
ATOM 2551 N N . GLY B 1 152 ? -16.891 -6.129 1.904 1 96 152 GLY B N 1
ATOM 2552 C CA . GLY B 1 152 ? -17.609 -4.969 1.417 1 96 152 GLY B CA 1
ATOM 2553 C C . GLY B 1 152 ? -18.75 -4.547 2.338 1 96 152 GLY B C 1
ATOM 2554 O O . GLY B 1 152 ? -18.953 -3.352 2.564 1 96 152 GLY B O 1
ATOM 2555 N N . MET B 1 153 ? -19.438 -5.488 2.848 1 96 153 MET B N 1
ATOM 2556 C CA . MET B 1 153 ? -20.516 -5.195 3.787 1 96 153 MET B CA 1
ATOM 2557 C C . MET B 1 153 ? -19.969 -4.539 5.051 1 96 153 MET B C 1
ATOM 2559 O O . MET B 1 153 ? -20.594 -3.629 5.602 1 96 153 MET B O 1
ATOM 2563 N N . LEU B 1 154 ? -18.875 -5.012 5.488 1 95.69 154 LEU B N 1
ATOM 2564 C CA . LEU B 1 154 ? -18.25 -4.469 6.688 1 95.69 154 LEU B CA 1
ATOM 2565 C C . LEU B 1 154 ? -17.906 -2.996 6.5 1 95.69 154 LEU B C 1
ATOM 2567 O O . LEU B 1 154 ? -18.141 -2.18 7.395 1 95.69 154 LEU B O 1
ATOM 2571 N N . VAL B 1 155 ? -17.391 -2.672 5.383 1 94.88 155 VAL B N 1
ATOM 2572 C CA . VAL B 1 155 ? -17.016 -1.29 5.102 1 94.88 155 VAL B CA 1
ATOM 2573 C C . VAL B 1 155 ? -18.266 -0.414 5.062 1 94.88 155 VAL B C 1
ATOM 2575 O O . VAL B 1 155 ? -18.297 0.661 5.668 1 94.88 155 VAL B O 1
ATOM 2578 N N . ALA B 1 156 ? -19.219 -0.895 4.367 1 94.38 156 ALA B N 1
ATOM 2579 C CA . ALA B 1 156 ? -20.469 -0.139 4.27 1 94.38 156 ALA B CA 1
ATOM 2580 C C . ALA B 1 156 ? -21.109 0.049 5.641 1 94.38 156 ALA B C 1
ATOM 2582 O O . ALA B 1 156 ? -21.516 1.156 5.992 1 94.38 156 ALA B O 1
ATOM 2583 N N . ALA B 1 157 ? -21.156 -0.966 6.383 1 94.69 157 ALA B N 1
ATOM 2584 C CA . ALA B 1 157 ? -21.734 -0.899 7.723 1 94.69 157 ALA B CA 1
ATOM 2585 C C . ALA B 1 157 ? -20.969 0.093 8.602 1 94.69 157 ALA B C 1
ATOM 2587 O O . ALA B 1 157 ? -21.578 0.913 9.289 1 94.69 157 ALA B O 1
ATOM 2588 N N . ALA B 1 158 ? -19.688 -0.015 8.594 1 92.38 158 ALA B N 1
ATOM 2589 C CA . ALA B 1 158 ? -18.875 0.899 9.391 1 92.38 158 ALA B CA 1
ATOM 2590 C C . ALA B 1 158 ? -19.156 2.352 9.031 1 92.38 158 ALA B C 1
ATOM 2592 O O . ALA B 1 158 ? -19.25 3.213 9.906 1 92.38 158 ALA B O 1
ATOM 2593 N N . TYR B 1 159 ? -19.297 2.551 7.723 1 93 159 TYR B N 1
ATOM 2594 C CA . TYR B 1 159 ? -19.562 3.906 7.254 1 93 159 TYR B CA 1
ATOM 2595 C C . TYR B 1 159 ? -20.891 4.418 7.793 1 93 159 TYR B C 1
ATOM 2597 O O . TYR B 1 159 ? -20.969 5.516 8.352 1 93 159 TYR B O 1
ATOM 2605 N N . PHE B 1 160 ? -21.891 3.689 7.691 1 92.38 160 PHE B N 1
ATOM 2606 C CA . PHE B 1 160 ? -23.219 4.152 8.062 1 92.38 160 PHE B CA 1
ATOM 2607 C C . PHE B 1 160 ? -23.359 4.234 9.578 1 92.38 160 PHE B C 1
ATOM 2609 O O . PHE B 1 160 ? -24.062 5.117 10.094 1 92.38 160 PHE B O 1
ATOM 2616 N N . ILE B 1 161 ? -22.75 3.357 10.281 1 91.38 161 ILE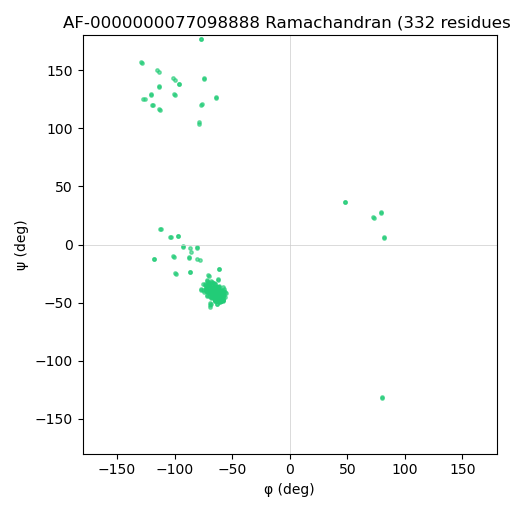 B N 1
ATOM 2617 C CA . ILE B 1 161 ? -22.766 3.434 11.734 1 91.38 161 ILE B CA 1
ATOM 2618 C C . ILE B 1 161 ? -22.062 4.707 12.195 1 91.38 161 ILE B C 1
ATOM 2620 O O . ILE B 1 161 ? -22.578 5.445 13.039 1 91.38 161 ILE B O 1
ATOM 2624 N N . LYS B 1 162 ? -20.938 4.941 11.633 1 89.06 162 LYS B N 1
ATOM 2625 C CA . LYS B 1 162 ? -20.188 6.141 12 1 89.06 162 LYS B CA 1
ATOM 2626 C C . LYS B 1 162 ? -20.969 7.402 11.617 1 89.06 162 LYS B C 1
ATOM 2628 O O . LYS B 1 162 ? -20.984 8.375 12.375 1 89.06 162 LYS B O 1
ATOM 2633 N N . ARG B 1 163 ? -21.516 7.391 10.539 1 88.25 163 ARG B N 1
ATOM 2634 C CA . ARG B 1 163 ? -22.281 8.531 10.062 1 88.25 163 ARG B CA 1
ATOM 2635 C C . ARG B 1 163 ? -23.469 8.828 10.984 1 88.25 163 ARG B C 1
ATOM 2637 O O . ARG B 1 163 ? -23.75 9.984 11.289 1 88.25 163 ARG B O 1
ATOM 2644 N N . LYS B 1 164 ? -24.094 7.91 11.406 1 86.38 164 LYS B N 1
ATOM 2645 C CA . LYS B 1 164 ? -25.219 8.07 12.32 1 86.38 164 LYS B CA 1
ATOM 2646 C C . LYS B 1 164 ? -24.766 8.68 13.641 1 86.38 164 LYS B C 1
ATOM 2648 O O . LYS B 1 164 ? -25.453 9.547 14.195 1 86.38 164 LYS B O 1
ATOM 2653 N N . CYS B 1 165 ? -23.641 8.219 14.086 1 82.06 165 CYS B N 1
ATOM 2654 C CA . CYS B 1 165 ? -23.094 8.742 15.336 1 82.06 165 CYS B CA 1
ATOM 2655 C C . CYS B 1 165 ? -22.625 10.18 15.172 1 82.06 165 CYS B C 1
ATOM 2657 O O . CYS B 1 165 ? -22.672 10.969 16.125 1 82.06 165 CYS B O 1
ATOM 2659 N N . PHE B 1 166 ? -22.156 10.43 14 1 75.12 166 PHE B N 1
ATOM 2660 C CA . PHE B 1 166 ? -21.656 11.766 13.719 1 75.12 166 PHE B CA 1
ATOM 2661 C C . PHE B 1 166 ? -22.812 12.75 13.547 1 75.12 166 PHE B C 1
ATOM 2663 O O . PHE B 1 166 ? -22.719 13.898 13.977 1 75.12 166 PHE B O 1
ATOM 2670 N N . LEU B 1 167 ? -23.797 12.375 12.93 1 70.38 167 LEU B N 1
ATOM 2671 C CA . LEU B 1 167 ? -24.906 13.266 12.641 1 70.38 167 LEU B CA 1
ATOM 2672 C C . LEU B 1 167 ? -25.828 13.398 13.852 1 70.38 167 LEU B C 1
ATOM 2674 O O . LEU B 1 167 ? -26.703 14.273 13.883 1 70.38 167 LEU B O 1
ATOM 2678 N N . ARG B 1 168 ? -25.578 12.727 14.93 1 69 168 ARG B N 1
ATOM 2679 C CA . ARG B 1 168 ? -26.312 12.922 16.172 1 69 168 ARG B CA 1
ATOM 2680 C C . ARG B 1 168 ? -25.641 13.953 17.062 1 69 168 ARG B C 1
ATOM 2682 O O . ARG B 1 168 ? -24.406 14.109 17.031 1 69 168 ARG B O 1
#

Sequence (336 aa):
MEIFTWLNLLSNYHILILHRRKGNEFMSQDTSTIKQLKARQNALLHGILLMSVLLLADTYLRTRSYILIDGIWDNTFIIVAAFTLIFLEMIIKGAFDLSDPVWTVLAGAVGIGSIAAFVSQIYLIFFSKDSFFLITESISSNGFFLICSVLGMLVAAAYFIKRKCFLRMEIFTWLNLLSNYHILILHRRKGNEFMSQDTSTIKQLKARQNALLHGILLMSVLLLADTYLRTRSYILIDGIWDNTFIIVAAFTLIFLEMIIKGAFDLSDPVWTVLAGAVGIGSIAAFVSQIYLIFFSKDSFFLITESISSNGFFLICSVLGMLVAAAYFIKRKCFLR

Nearest PDB structures (foldseek):
  8op4-assembly1_A  TM=3.806E-01  e=5.214E+00  Thermochaetoides thermophila
  7b5s-assembly1_H  TM=3.213E-01  e=7.539E+00  Homo sapiens
  7b5n-assembly1_H  TM=2.981E-01  e=8.377E+00  Homo sapiens
  7b5s-assembly1_H  TM=3.189E-01  e=5.927E+00  Homo sapiens
  7b5n-assembly1_H  TM=3.038E-01  e=9.012E+00  Homo sapiens

Foldseek 3Di:
DVVVVVVVVVVVVVVVVVVVVVVVVVVVVVVVVVQLVVQLVVLLVVLVVQLVVLVVVQVVCVVVVHHAADDPCSNVLSVLVSVLSSLLSSLVSVSDDLVDVVVVVVLVVLQVVLVVLQVVLVCCCPPNPPHHCDDPNYGYPSVSSNVSSVSSNVSSVSSVVSSVVVVD/DVVVVVVVVVVVVVVVVVVVVVVVVVVVVVVVVVLLVVQLVVLLVVLVVQLVVLVVVQVVCVVVPHHAADDPCSNVLSVLVSVLSSLLSSLVSVSDDLVDVVVVVVLVVLQVVLVVLQVVLVCCCPPNPPHHCDDPNYGYPSVSSNVSSVSSNVSSVSSVVSSVVVVD